Protein AF-A0A7C1V022-F1 (afdb_monomer_lite)

Structure (mmCIF, N/CA/C/O backbone):
data_AF-A0A7C1V022-F1
#
_entry.id   AF-A0A7C1V022-F1
#
loop_
_atom_site.group_PDB
_atom_site.id
_atom_site.type_symbol
_atom_site.label_atom_id
_atom_site.label_alt_id
_atom_site.label_comp_id
_atom_site.label_asym_id
_atom_site.label_entity_id
_atom_site.label_seq_id
_atom_site.pdbx_PDB_ins_code
_atom_site.Cartn_x
_atom_site.Cartn_y
_atom_site.Cartn_z
_atom_site.occupancy
_atom_site.B_iso_or_equiv
_atom_site.auth_seq_id
_atom_site.auth_comp_id
_atom_site.auth_asym_id
_atom_site.auth_atom_id
_atom_site.pdbx_PDB_model_num
ATOM 1 N N . MET A 1 1 ? 40.037 15.866 -105.195 1.00 58.84 1 MET A N 1
ATOM 2 C CA . MET A 1 1 ? 40.969 15.744 -104.054 1.00 58.84 1 MET A CA 1
ATOM 3 C C . MET A 1 1 ? 41.976 16.891 -104.134 1.00 58.84 1 MET A C 1
ATOM 5 O O . MET A 1 1 ? 43.134 16.686 -104.480 1.00 58.84 1 MET A O 1
ATOM 9 N N . GLY A 1 2 ? 41.501 18.128 -103.953 1.00 54.31 2 GLY A N 1
ATOM 10 C CA . GLY A 1 2 ? 42.279 19.340 -104.202 1.00 54.31 2 GLY A CA 1
ATOM 11 C C . GLY A 1 2 ? 42.263 20.242 -102.975 1.00 54.31 2 GLY A C 1
ATOM 12 O O . GLY A 1 2 ? 41.220 20.509 -102.407 1.00 54.31 2 GLY A O 1
ATOM 13 N N . ARG A 1 3 ? 43.436 20.737 -102.586 1.00 58.50 3 ARG A N 1
ATOM 14 C CA . ARG A 1 3 ? 43.769 21.522 -101.379 1.00 58.50 3 ARG A CA 1
ATOM 15 C C . ARG A 1 3 ? 42.871 22.742 -101.049 1.00 58.50 3 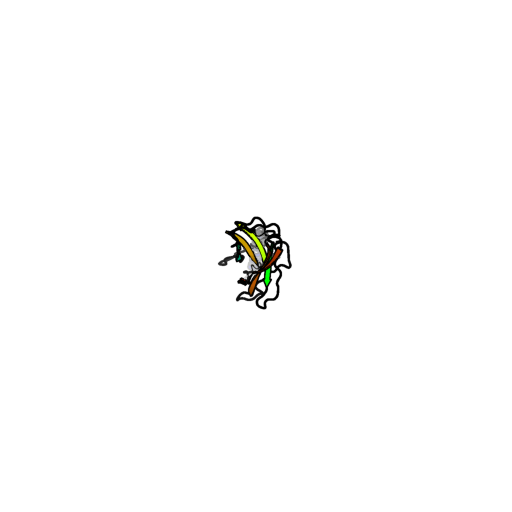ARG A C 1
ATOM 17 O O . ARG A 1 3 ? 43.042 23.331 -99.989 1.00 58.50 3 ARG A O 1
ATOM 24 N N . ARG A 1 4 ? 41.931 23.115 -101.924 1.00 56.31 4 ARG A N 1
ATOM 25 C CA . ARG A 1 4 ? 40.894 24.140 -101.698 1.00 56.31 4 ARG A CA 1
ATOM 26 C C . ARG A 1 4 ? 39.710 23.612 -100.880 1.00 56.31 4 ARG A C 1
ATOM 28 O O . ARG A 1 4 ? 39.234 24.326 -100.010 1.00 56.31 4 ARG A O 1
ATOM 35 N N . ASP A 1 5 ? 39.368 22.336 -101.050 1.00 58.06 5 ASP A N 1
ATOM 36 C CA . ASP A 1 5 ? 38.293 21.654 -100.314 1.00 58.06 5 ASP A CA 1
ATOM 37 C C . ASP A 1 5 ? 38.573 21.627 -98.794 1.00 58.06 5 ASP A C 1
ATOM 39 O O . ASP A 1 5 ? 37.664 21.641 -97.976 1.00 58.06 5 ASP A O 1
ATOM 43 N N . ILE A 1 6 ? 39.852 21.644 -98.399 1.00 59.06 6 ILE A N 1
ATOM 44 C CA . ILE A 1 6 ? 40.295 21.576 -96.997 1.00 59.06 6 ILE A CA 1
ATOM 45 C C . ILE A 1 6 ? 40.090 22.913 -96.266 1.00 59.06 6 ILE A C 1
ATOM 47 O O . ILE A 1 6 ? 39.806 22.916 -95.072 1.00 59.06 6 ILE A O 1
ATOM 51 N N . PHE A 1 7 ? 40.225 24.047 -96.961 1.00 58.31 7 PHE A N 1
ATOM 52 C CA . PHE A 1 7 ? 40.143 25.372 -96.335 1.00 58.31 7 PHE A CA 1
ATOM 53 C C . PHE A 1 7 ? 38.690 25.782 -96.064 1.00 58.31 7 PHE A C 1
ATOM 55 O O . PHE A 1 7 ? 38.402 26.342 -95.009 1.00 58.31 7 PHE A O 1
ATOM 62 N N . ASP A 1 8 ? 37.772 25.417 -96.962 1.00 57.72 8 ASP A N 1
ATOM 63 C CA . ASP A 1 8 ? 36.335 25.626 -96.767 1.00 57.72 8 ASP A CA 1
ATOM 64 C C . ASP A 1 8 ? 35.766 24.698 -95.682 1.00 57.72 8 ASP A C 1
ATOM 66 O O . ASP A 1 8 ? 34.955 25.138 -94.870 1.00 57.72 8 ASP A O 1
ATOM 70 N N . ILE A 1 9 ? 36.262 23.457 -95.566 1.00 57.94 9 ILE A N 1
ATOM 71 C CA . ILE A 1 9 ? 35.945 22.575 -94.426 1.00 57.94 9 ILE A CA 1
ATOM 72 C C . ILE A 1 9 ? 36.439 23.195 -93.108 1.00 57.94 9 ILE A C 1
ATOM 74 O O . ILE A 1 9 ? 35.703 23.195 -92.123 1.00 57.94 9 ILE A O 1
ATOM 78 N N . LEU A 1 10 ? 37.643 23.784 -93.089 1.00 56.22 10 LEU A N 1
ATOM 79 C CA . LEU A 1 10 ? 38.191 24.438 -91.895 1.00 56.22 10 LEU A CA 1
ATOM 80 C C . LEU A 1 10 ? 37.369 25.677 -91.484 1.00 56.22 10 LEU A C 1
ATOM 82 O O . LEU A 1 10 ? 37.119 25.907 -90.299 1.00 56.22 10 LEU A O 1
ATOM 86 N N . LEU A 1 11 ? 36.899 26.453 -92.463 1.00 53.38 11 LEU A N 1
ATOM 87 C CA . LEU A 1 11 ? 36.077 27.642 -92.238 1.00 53.38 11 LEU A CA 1
ATOM 88 C C . LEU A 1 11 ? 34.662 27.275 -91.753 1.00 53.38 11 LEU A C 1
ATOM 90 O O . LEU A 1 11 ? 34.144 27.909 -90.834 1.00 53.38 11 LEU A O 1
ATOM 94 N N . ILE A 1 12 ? 34.075 26.198 -92.292 1.00 56.47 12 ILE A N 1
ATOM 95 C CA . ILE A 1 12 ? 32.798 25.629 -91.829 1.00 56.47 12 ILE A CA 1
ATOM 96 C C . ILE A 1 12 ? 32.928 25.109 -90.388 1.00 56.47 12 ILE A C 1
ATOM 98 O O . ILE A 1 12 ? 32.027 25.340 -89.583 1.00 56.47 12 ILE A O 1
ATOM 102 N N . THR A 1 13 ? 34.062 24.501 -90.007 1.00 55.19 13 THR A N 1
ATOM 103 C CA . THR A 1 13 ? 34.292 24.074 -88.612 1.00 55.19 13 THR A CA 1
ATOM 104 C C . THR A 1 13 ? 34.449 25.239 -87.631 1.00 55.19 13 THR A C 1
ATOM 106 O O . THR A 1 13 ? 33.989 25.138 -86.496 1.00 55.19 13 THR A O 1
ATOM 109 N N . PHE A 1 14 ? 35.027 26.369 -88.054 1.00 54.84 14 PHE A N 1
ATOM 110 C CA . PHE A 1 14 ? 35.207 27.538 -87.184 1.00 54.84 14 PHE A CA 1
ATOM 111 C C . PHE A 1 14 ? 33.888 28.291 -86.932 1.00 54.84 14 PHE A C 1
ATOM 113 O O . PHE A 1 14 ? 33.654 28.789 -85.834 1.00 54.84 14 PHE A O 1
ATOM 120 N N . VAL A 1 15 ? 32.985 28.319 -87.918 1.00 56.34 15 VAL A N 1
ATOM 121 C CA . VAL A 1 15 ? 31.655 28.941 -87.786 1.00 56.34 15 VAL A CA 1
ATOM 122 C C . VAL A 1 15 ? 30.683 28.042 -87.004 1.00 56.34 15 VAL A C 1
ATOM 124 O O . VAL A 1 15 ? 29.900 28.551 -86.201 1.00 56.34 15 VAL A O 1
ATOM 127 N N . LEU A 1 16 ? 30.782 26.709 -87.135 1.00 53.03 16 LEU A N 1
ATOM 128 C CA . LEU A 1 16 ? 30.026 25.763 -86.298 1.00 53.03 16 LEU A CA 1
ATOM 129 C C . LEU A 1 16 ? 30.449 25.839 -84.817 1.00 53.03 16 LEU A C 1
ATOM 131 O O . LEU A 1 16 ? 29.612 25.687 -83.931 1.00 53.03 16 LEU A O 1
ATOM 135 N N . ALA A 1 17 ? 31.724 26.141 -84.540 1.00 53.03 17 ALA A N 1
ATOM 136 C CA . ALA A 1 17 ? 32.243 26.307 -83.180 1.00 53.03 17 ALA A CA 1
ATOM 137 C C . ALA A 1 17 ? 31.701 27.559 -82.461 1.00 53.03 17 ALA A C 1
ATOM 139 O O . ALA A 1 17 ? 31.618 27.576 -81.236 1.00 53.03 17 ALA A O 1
ATOM 140 N N . ILE A 1 18 ? 31.285 28.594 -83.199 1.00 53.53 18 ILE A N 1
ATOM 141 C CA . ILE A 1 18 ? 30.742 29.836 -82.621 1.00 53.53 18 ILE A CA 1
ATOM 142 C C . ILE A 1 18 ? 29.242 29.699 -82.294 1.00 53.53 18 ILE A C 1
ATOM 144 O O . ILE A 1 18 ? 28.759 30.322 -81.350 1.00 53.53 18 ILE A O 1
ATOM 148 N N . ILE A 1 19 ? 28.514 28.830 -83.006 1.00 53.12 19 ILE A N 1
ATOM 149 C CA . ILE A 1 19 ? 27.074 28.585 -82.796 1.00 53.12 19 ILE A CA 1
ATOM 150 C C . ILE A 1 19 ? 26.809 27.633 -81.608 1.00 53.12 19 ILE A C 1
ATOM 152 O O . ILE A 1 19 ? 25.750 27.714 -80.991 1.00 53.12 19 ILE A O 1
ATOM 156 N N . VAL A 1 20 ? 27.782 26.805 -81.202 1.00 52.09 20 VAL A N 1
ATOM 157 C CA . VAL A 1 20 ? 27.686 25.931 -80.006 1.00 52.09 20 VAL A CA 1
ATOM 158 C C . VAL A 1 20 ? 27.893 26.694 -78.682 1.00 52.09 20 VAL A C 1
ATOM 160 O O . VAL A 1 20 ? 27.539 26.191 -77.620 1.00 52.09 20 VAL A O 1
ATOM 163 N N . SER A 1 21 ? 28.380 27.940 -78.717 1.00 50.66 21 SER A N 1
ATOM 164 C CA . SER A 1 21 ? 28.557 28.767 -77.507 1.00 50.66 21 SER A CA 1
ATOM 165 C C . SER A 1 21 ? 27.294 29.529 -77.072 1.00 50.66 21 SER A C 1
ATOM 167 O O . SER A 1 21 ? 27.308 30.203 -76.043 1.00 50.66 21 SER A O 1
ATOM 169 N N . PHE A 1 22 ? 26.179 29.383 -77.800 1.00 49.97 22 PHE A N 1
ATOM 170 C CA . PHE A 1 22 ? 24.839 29.631 -77.264 1.00 49.97 22 PHE A CA 1
ATOM 171 C C . PHE A 1 22 ? 24.343 28.372 -76.550 1.00 49.97 22 PHE A C 1
ATOM 173 O O . PHE A 1 22 ? 23.596 27.572 -77.105 1.00 49.97 22 PHE A O 1
ATOM 180 N N . CYS A 1 23 ? 24.727 28.196 -75.293 1.00 44.19 23 CYS A N 1
ATOM 181 C CA . CYS A 1 23 ? 23.917 27.400 -74.383 1.00 44.19 23 CYS A CA 1
ATOM 182 C C . CYS A 1 23 ? 24.286 27.776 -72.955 1.00 44.19 23 CYS A C 1
ATOM 184 O O . CYS A 1 23 ? 25.266 27.279 -72.415 1.00 44.19 23 CYS A O 1
ATOM 186 N N . SER A 1 24 ? 23.534 28.693 -72.348 1.00 59.09 24 SER A N 1
ATOM 187 C CA . SER A 1 24 ? 23.502 28.789 -70.891 1.00 59.09 24 SER A CA 1
ATOM 188 C C . SER A 1 24 ? 22.823 27.523 -70.367 1.00 59.09 24 SER A C 1
ATOM 190 O O . SER A 1 24 ? 21.626 27.361 -70.621 1.00 59.09 24 SER A O 1
ATOM 192 N N . PRO A 1 25 ? 23.509 26.632 -69.632 1.00 48.03 25 PRO A N 1
ATOM 193 C CA . PRO A 1 25 ? 22.800 25.671 -68.823 1.00 48.03 25 PRO A CA 1
ATOM 194 C C . PRO A 1 25 ? 22.358 26.390 -67.547 1.00 48.03 25 PRO A C 1
ATOM 196 O O . PRO A 1 25 ? 23.157 26.997 -66.838 1.00 48.03 25 PRO A O 1
ATOM 199 N N . ALA A 1 26 ? 21.040 26.390 -67.378 1.00 50.34 26 ALA A N 1
ATOM 200 C CA . ALA A 1 26 ? 20.263 26.353 -66.148 1.00 50.34 26 ALA A CA 1
ATOM 201 C C . ALA A 1 26 ? 20.951 26.731 -64.822 1.00 50.34 26 ALA A C 1
ATOM 203 O O . ALA A 1 26 ? 21.998 26.215 -64.442 1.00 50.34 26 ALA A O 1
ATOM 204 N N . ARG A 1 27 ? 20.234 27.570 -64.065 1.00 47.06 27 ARG A N 1
ATOM 205 C CA . ARG A 1 27 ? 20.377 27.758 -62.618 1.00 47.06 27 ARG A CA 1
ATOM 206 C C . ARG A 1 27 ? 20.651 26.393 -61.976 1.00 47.06 27 ARG A C 1
ATOM 208 O O . ARG A 1 27 ? 19.806 25.509 -62.079 1.00 47.06 27 ARG A O 1
ATOM 215 N N . ALA A 1 28 ? 21.799 26.230 -61.327 1.00 44.06 28 ALA A N 1
ATOM 216 C CA . ALA A 1 28 ? 21.903 25.215 -60.296 1.00 44.06 28 ALA A CA 1
ATOM 217 C C . ALA A 1 28 ? 20.966 25.689 -59.179 1.00 44.06 28 ALA A C 1
ATOM 219 O O . ALA A 1 28 ? 21.271 26.654 -58.476 1.00 44.06 28 ALA A O 1
ATOM 220 N N . GLU A 1 29 ? 19.768 25.108 -59.106 1.00 48.19 29 GLU A N 1
ATOM 221 C CA . GLU A 1 29 ? 19.102 24.992 -57.818 1.00 48.19 29 GLU A CA 1
ATOM 222 C C . GLU A 1 29 ? 20.111 24.277 -56.929 1.00 48.19 29 GLU A C 1
ATOM 224 O O . GLU A 1 29 ? 20.542 23.164 -57.231 1.00 48.19 29 GLU A O 1
ATOM 229 N N . ASP A 1 30 ? 20.574 24.979 -55.901 1.00 45.31 30 ASP A N 1
ATOM 230 C CA . ASP A 1 30 ? 21.186 24.344 -54.752 1.00 45.31 30 ASP A CA 1
ATOM 231 C C . ASP A 1 30 ? 20.075 23.440 -54.211 1.00 45.31 30 ASP A C 1
ATOM 233 O O . ASP A 1 30 ? 19.156 23.910 -53.533 1.00 45.31 30 ASP A O 1
ATOM 237 N N . GLU A 1 31 ? 20.048 22.182 -54.663 1.00 52.16 31 GLU A N 1
ATOM 238 C CA . GLU A 1 31 ? 19.218 21.144 -54.075 1.00 52.16 31 GLU A CA 1
ATOM 239 C C . GLU A 1 31 ? 19.738 20.999 -52.653 1.00 52.16 31 GLU A C 1
ATOM 241 O O . GLU A 1 31 ? 20.605 20.179 -52.353 1.00 52.16 31 GLU A O 1
ATOM 246 N N . SER A 1 32 ? 19.233 21.864 -51.771 1.00 54.12 32 SER A N 1
ATOM 247 C CA . SER A 1 32 ? 19.331 21.692 -50.341 1.00 54.12 32 SER A CA 1
ATOM 248 C C . SER A 1 32 ? 18.956 20.242 -50.101 1.00 54.12 32 SER A C 1
ATOM 250 O O . SER A 1 32 ? 17.827 19.849 -50.417 1.00 54.12 32 SER A O 1
ATOM 252 N N . LEU A 1 33 ? 19.913 19.452 -49.615 1.00 53.28 33 LEU A N 1
ATOM 253 C CA . LEU A 1 33 ? 19.707 18.092 -49.143 1.00 53.28 33 LEU A CA 1
ATOM 254 C C . LEU A 1 33 ? 18.724 18.167 -47.969 1.00 53.28 33 LEU A C 1
ATOM 256 O O . LEU A 1 33 ? 19.087 18.087 -46.800 1.00 53.28 33 LEU A O 1
ATOM 260 N N . CYS A 1 34 ? 17.446 18.384 -48.267 1.00 57.19 34 CYS A N 1
ATOM 261 C CA . CYS A 1 34 ? 16.363 18.297 -47.320 1.00 57.19 34 CYS A CA 1
ATOM 262 C C . CYS A 1 34 ? 16.143 16.809 -47.109 1.00 57.19 34 CYS A C 1
ATOM 264 O O . CYS A 1 34 ? 15.246 16.216 -47.712 1.00 57.19 34 CYS A O 1
ATOM 266 N N . ALA A 1 35 ? 16.978 16.186 -46.278 1.00 58.78 35 ALA A N 1
ATOM 267 C CA . ALA A 1 35 ? 16.659 14.862 -45.788 1.00 58.78 35 ALA A CA 1
ATOM 268 C C . ALA A 1 35 ? 15.319 14.979 -45.055 1.00 58.78 35 ALA A C 1
ATOM 270 O O . ALA A 1 35 ? 15.208 15.573 -43.981 1.00 58.78 35 ALA A O 1
ATOM 271 N N . ARG A 1 36 ? 14.259 14.474 -45.686 1.00 56.16 36 ARG A N 1
ATOM 272 C CA . ARG A 1 36 ? 12.951 14.360 -45.053 1.00 56.16 36 ARG A CA 1
ATOM 273 C C . ARG A 1 36 ? 13.016 13.157 -44.135 1.00 56.16 36 ARG A C 1
ATOM 275 O O . ARG A 1 36 ? 12.751 12.034 -44.551 1.00 56.16 36 ARG A O 1
ATOM 282 N N . VAL A 1 37 ? 13.402 13.412 -42.890 1.00 58.50 37 VAL A N 1
ATOM 283 C CA . VAL A 1 37 ? 13.333 12.414 -41.828 1.00 58.50 37 VAL A CA 1
ATOM 284 C C . VAL A 1 37 ? 11.855 12.172 -41.536 1.00 58.50 37 VAL A C 1
ATOM 286 O O . VAL A 1 37 ? 11.169 13.020 -40.966 1.00 58.50 37 VAL A O 1
ATOM 289 N N . LYS A 1 38 ? 11.335 11.036 -42.003 1.00 60.00 38 LYS A N 1
ATOM 290 C CA . LYS A 1 38 ? 9.979 10.577 -41.700 1.00 60.00 38 LYS A CA 1
ATOM 291 C C . LYS A 1 38 ? 10.082 9.501 -40.624 1.00 60.00 38 LYS A C 1
ATOM 293 O O . LYS A 1 38 ? 10.596 8.419 -40.884 1.00 60.00 38 LYS A O 1
ATOM 298 N N . MET A 1 39 ? 9.589 9.811 -39.429 1.00 59.56 39 MET A N 1
ATOM 299 C CA . MET A 1 39 ? 9.402 8.832 -38.361 1.00 59.56 39 MET A CA 1
ATOM 300 C C . MET A 1 39 ? 8.090 8.089 -38.625 1.00 59.56 39 MET A C 1
ATOM 302 O O . MET A 1 39 ? 7.020 8.696 -38.613 1.00 59.56 39 MET A O 1
ATOM 306 N N . GLU A 1 40 ? 8.172 6.794 -38.918 1.00 49.56 40 GLU A N 1
ATOM 307 C CA . GLU A 1 40 ? 7.008 5.928 -39.101 1.00 49.56 40 GLU A CA 1
ATOM 308 C C . GLU A 1 40 ? 7.020 4.865 -38.007 1.00 49.56 40 GLU A C 1
ATOM 310 O O . GLU A 1 40 ? 7.842 3.953 -38.013 1.00 49.56 40 GLU A O 1
ATOM 315 N N . ILE A 1 41 ? 6.133 5.031 -37.027 1.00 62.00 41 ILE A N 1
ATOM 316 C CA . ILE A 1 41 ? 5.990 4.108 -35.907 1.00 62.00 41 ILE A CA 1
ATOM 317 C C . ILE A 1 41 ? 4.860 3.131 -36.255 1.00 62.00 41 ILE A C 1
ATOM 319 O O . ILE A 1 41 ? 3.684 3.470 -36.132 1.00 62.00 41 ILE A O 1
ATOM 323 N N . GLN A 1 42 ? 5.201 1.920 -36.706 1.00 53.19 42 GLN A N 1
ATOM 324 C CA . GLN A 1 42 ? 4.232 0.823 -36.790 1.00 53.19 42 GLN A CA 1
ATOM 325 C C . GLN A 1 42 ? 4.044 0.243 -35.387 1.00 53.19 42 GLN A C 1
ATOM 327 O O . GLN A 1 42 ? 4.865 -0.541 -34.921 1.00 53.19 42 GLN A O 1
ATOM 332 N N . GLN A 1 43 ? 2.995 0.667 -34.685 1.00 43.91 43 GLN A N 1
ATOM 333 C CA . GLN A 1 43 ? 2.687 0.161 -33.350 1.00 43.91 43 GLN A CA 1
ATOM 334 C C . GLN A 1 43 ? 1.439 -0.716 -33.375 1.00 43.91 43 GLN A C 1
ATOM 336 O O . GLN A 1 43 ? 0.318 -0.226 -33.455 1.00 43.91 43 GLN A O 1
ATOM 341 N N . GLU A 1 44 ? 1.662 -2.018 -33.226 1.00 53.84 44 GLU A N 1
ATOM 342 C CA . GLU A 1 44 ? 0.705 -2.941 -32.619 1.00 53.84 44 GLU A CA 1
ATOM 343 C C . GLU A 1 44 ? 1.269 -3.306 -31.230 1.00 53.84 44 GLU A C 1
ATOM 345 O O . GLU A 1 44 ? 1.750 -4.407 -30.986 1.00 53.84 44 GLU A O 1
ATOM 350 N N . LEU A 1 45 ? 1.342 -2.311 -30.337 1.00 51.56 45 LEU A N 1
ATOM 351 C CA . LEU A 1 45 ? 1.793 -2.465 -28.950 1.00 51.56 45 LEU A CA 1
ATOM 352 C C . LEU A 1 45 ? 0.813 -1.744 -28.028 1.00 51.56 45 LEU A C 1
ATOM 354 O O . LEU A 1 45 ? 0.603 -0.537 -28.153 1.00 51.56 45 LEU A O 1
ATOM 358 N N . THR A 1 46 ? 0.241 -2.473 -27.076 1.00 50.00 46 THR A N 1
ATOM 359 C CA . THR A 1 46 ? -0.536 -1.878 -25.990 1.00 50.00 46 THR A CA 1
ATOM 360 C C . THR A 1 46 ? 0.443 -1.394 -24.919 1.00 50.00 46 THR A C 1
ATOM 362 O O . THR A 1 46 ? 0.961 -2.183 -24.132 1.00 50.00 46 THR A O 1
ATOM 365 N N . PHE A 1 47 ? 0.749 -0.093 -24.924 1.00 56.66 47 PHE A N 1
ATOM 366 C CA . PHE A 1 47 ? 1.529 0.574 -23.876 1.00 56.66 47 PHE A CA 1
ATOM 367 C C . PHE A 1 47 ? 0.687 0.711 -22.609 1.00 56.66 47 PHE A C 1
ATOM 369 O O . PHE A 1 47 ? 0.137 1.774 -22.326 1.00 56.66 47 PHE A O 1
ATOM 376 N N . GLU A 1 48 ? 0.573 -0.360 -21.838 1.00 56.12 48 GLU A N 1
ATOM 377 C CA . GLU A 1 48 ? -0.054 -0.294 -20.525 1.00 56.12 48 GLU A CA 1
ATOM 378 C C . GLU A 1 48 ? 1.024 -0.355 -19.448 1.00 56.12 48 GLU A C 1
ATOM 380 O O . GLU A 1 48 ? 1.745 -1.342 -19.301 1.00 56.12 48 GLU A O 1
ATOM 385 N N . ARG A 1 49 ? 1.144 0.737 -18.685 1.00 67.81 49 ARG A N 1
ATOM 386 C CA . ARG A 1 49 ? 1.817 0.687 -17.387 1.00 67.81 49 ARG A CA 1
ATOM 387 C C . ARG A 1 49 ? 1.032 -0.291 -16.523 1.00 67.81 49 ARG A C 1
ATOM 389 O O . ARG A 1 49 ? -0.166 -0.101 -16.322 1.00 67.81 49 ARG A O 1
ATOM 396 N N . GLN A 1 50 ? 1.698 -1.328 -16.030 1.00 78.25 50 GLN A N 1
ATOM 397 C CA . GLN A 1 50 ? 1.078 -2.249 -15.090 1.00 78.25 50 GLN A CA 1
ATOM 398 C C . GLN A 1 50 ? 0.871 -1.524 -13.758 1.00 78.25 50 GLN A C 1
ATOM 400 O O . GLN A 1 50 ? 1.759 -0.819 -13.286 1.00 78.25 50 GLN A O 1
ATOM 405 N N . ALA A 1 51 ? -0.300 -1.698 -13.159 1.00 90.38 51 ALA A N 1
ATOM 406 C CA . ALA A 1 51 ? -0.569 -1.320 -11.783 1.00 90.38 51 ALA A CA 1
ATOM 407 C C . ALA A 1 51 ? -1.460 -2.391 -11.151 1.00 90.38 51 ALA A C 1
ATOM 409 O O . ALA A 1 51 ? -2.227 -3.061 -11.847 1.00 90.38 51 ALA A O 1
ATOM 410 N N . PHE A 1 52 ? -1.337 -2.568 -9.844 1.00 93.56 52 PHE A N 1
ATOM 411 C CA . PHE A 1 52 ? -2.068 -3.566 -9.079 1.00 93.56 52 PHE A CA 1
ATOM 412 C C . PHE A 1 52 ? -3.023 -2.863 -8.116 1.00 93.56 52 PHE A C 1
ATOM 414 O O . PHE A 1 52 ? -2.621 -1.957 -7.388 1.00 93.56 52 PHE A O 1
ATOM 421 N N . ASP A 1 53 ? -4.286 -3.280 -8.127 1.00 93.88 53 ASP A N 1
ATOM 422 C CA . ASP A 1 53 ? -5.298 -2.861 -7.153 1.00 93.88 53 ASP A CA 1
ATOM 423 C C . ASP A 1 53 ? -5.155 -3.758 -5.917 1.00 93.88 53 ASP A C 1
ATOM 425 O O . ASP A 1 53 ? -5.407 -4.964 -5.980 1.00 93.88 53 ASP A O 1
ATOM 429 N N . ALA A 1 54 ? -4.688 -3.174 -4.815 1.00 94.44 54 ALA A N 1
ATOM 430 C CA . ALA A 1 54 ? -4.545 -3.845 -3.533 1.00 94.44 54 ALA A CA 1
ATOM 431 C C . ALA A 1 54 ? -5.676 -3.416 -2.598 1.00 94.44 54 ALA A C 1
ATOM 433 O O . ALA A 1 54 ? -5.902 -2.224 -2.379 1.00 94.44 54 ALA A O 1
ATOM 434 N N . ARG A 1 55 ? -6.372 -4.393 -2.009 1.00 95.31 55 ARG A N 1
ATOM 435 C CA . ARG A 1 55 ? -7.507 -4.152 -1.108 1.00 95.31 55 ARG A CA 1
ATOM 436 C C . ARG A 1 55 ? -7.277 -4.823 0.224 1.00 95.31 55 ARG A C 1
ATOM 438 O O . ARG A 1 55 ? -7.055 -6.029 0.282 1.00 95.31 55 ARG A O 1
ATOM 445 N N . MET A 1 56 ? -7.438 -4.057 1.292 1.00 94.81 56 MET A N 1
ATOM 446 C CA . MET A 1 56 ? -7.440 -4.576 2.650 1.00 94.81 56 MET A CA 1
ATOM 447 C C . MET A 1 56 ? -8.788 -4.330 3.312 1.00 94.81 56 MET A C 1
ATOM 449 O O . MET A 1 56 ? -9.429 -3.297 3.107 1.00 94.81 56 MET A O 1
ATOM 453 N N . ARG A 1 57 ? -9.213 -5.295 4.130 1.00 95.19 57 ARG A N 1
ATOM 454 C CA . ARG A 1 57 ? -10.423 -5.203 4.944 1.00 95.19 57 ARG A CA 1
ATOM 455 C C . ARG A 1 57 ? -10.077 -5.418 6.408 1.00 95.19 57 ARG A C 1
ATOM 457 O O . ARG A 1 57 ? -9.547 -6.469 6.757 1.00 95.19 57 ARG A O 1
ATOM 464 N N . ILE A 1 58 ? -10.429 -4.456 7.255 1.00 93.25 58 ILE A N 1
ATOM 465 C CA . ILE A 1 58 ? -10.327 -4.581 8.713 1.00 93.25 58 ILE A CA 1
ATOM 466 C C . ILE A 1 58 ? -11.739 -4.777 9.249 1.00 93.25 58 ILE A C 1
ATOM 468 O O . ILE A 1 58 ? -12.592 -3.908 9.087 1.00 93.25 58 ILE A O 1
ATOM 472 N N . ASN A 1 59 ? -11.998 -5.927 9.866 1.00 93.00 59 ASN A N 1
ATOM 473 C CA . ASN A 1 59 ? -13.280 -6.219 10.495 1.00 93.00 59 ASN A CA 1
ATOM 474 C C . ASN A 1 59 ? -13.163 -6.013 12.008 1.00 93.00 59 ASN A C 1
ATOM 476 O O . ASN A 1 59 ? -12.453 -6.766 12.675 1.00 93.00 59 ASN A O 1
ATOM 480 N N . ASN A 1 60 ? -13.875 -5.019 12.539 1.00 93.50 60 ASN A N 1
ATOM 481 C CA . ASN A 1 60 ? -14.062 -4.867 13.972 1.00 93.50 60 ASN A CA 1
ATOM 482 C C . ASN A 1 60 ? -15.330 -5.619 14.401 1.00 93.50 60 ASN A C 1
ATOM 484 O O . ASN A 1 60 ? -16.442 -5.099 14.326 1.00 93.50 60 ASN A O 1
ATOM 488 N N . GLY A 1 61 ? -15.146 -6.855 14.866 1.00 90.25 61 GLY A N 1
ATOM 489 C CA . GLY A 1 61 ? -16.235 -7.711 15.343 1.00 90.25 61 GLY A CA 1
ATOM 490 C C . GLY A 1 61 ? -16.695 -7.433 16.779 1.00 90.25 61 GLY A C 1
ATOM 491 O O . GLY A 1 61 ? -17.517 -8.186 17.296 1.00 90.25 61 GLY A O 1
ATOM 492 N N . LEU A 1 62 ? -16.147 -6.417 17.454 1.00 89.38 62 LEU A N 1
ATOM 493 C CA . LEU A 1 62 ? -16.511 -6.074 18.830 1.00 89.38 62 LEU A CA 1
ATOM 494 C C . LEU A 1 62 ? -17.736 -5.161 18.840 1.00 89.38 62 LEU A C 1
ATOM 496 O O . LEU A 1 62 ? -17.858 -4.279 17.997 1.00 89.38 62 LEU A O 1
ATOM 500 N N . SER A 1 63 ? -18.625 -5.345 19.818 1.00 90.25 63 SER A N 1
ATOM 501 C CA . SER A 1 63 ? -19.921 -4.653 19.873 1.00 90.25 63 SER A CA 1
ATOM 502 C C . SER A 1 63 ? -19.878 -3.253 20.492 1.00 90.25 63 SER A C 1
ATOM 504 O O . SER A 1 63 ? -20.804 -2.467 20.328 1.00 90.25 63 SER A O 1
ATOM 506 N N . ASN A 1 64 ? -18.833 -2.935 21.256 1.00 93.19 64 ASN A N 1
ATOM 507 C CA . ASN A 1 64 ? -18.758 -1.707 22.054 1.00 93.19 64 ASN A CA 1
ATOM 508 C C . ASN A 1 64 ? -17.358 -1.084 22.128 1.00 93.19 64 ASN A C 1
ATOM 510 O O . ASN A 1 64 ? -17.172 -0.131 22.881 1.00 93.19 64 ASN A O 1
ATOM 514 N N . ILE A 1 65 ? -16.381 -1.621 21.394 1.00 92.44 65 ILE A N 1
ATOM 515 C CA . ILE A 1 65 ? -15.003 -1.125 21.402 1.00 92.44 65 ILE A CA 1
ATOM 516 C C . ILE A 1 65 ? -14.632 -0.687 19.989 1.00 92.44 65 ILE A C 1
ATOM 518 O O . ILE A 1 65 ? -14.743 -1.466 19.044 1.00 92.44 65 ILE A O 1
ATOM 522 N N . THR A 1 66 ? -14.205 0.563 19.861 1.00 94.25 66 THR A N 1
ATOM 523 C CA . THR A 1 66 ? -13.656 1.134 18.628 1.00 94.25 66 THR A CA 1
ATOM 524 C C . THR A 1 66 ? -12.183 0.746 18.505 1.00 94.25 66 THR A C 1
ATOM 526 O O . THR A 1 66 ? -11.471 0.727 19.509 1.00 94.25 66 THR A O 1
ATOM 529 N N . LEU A 1 67 ? -11.722 0.442 17.289 1.00 95.12 67 LEU A N 1
ATOM 530 C CA . LEU A 1 67 ? -10.285 0.399 17.009 1.00 95.12 67 LEU A CA 1
ATOM 531 C C . LEU A 1 67 ? -9.821 1.829 16.759 1.00 95.12 67 LEU A C 1
ATOM 533 O O . LEU A 1 67 ? -10.358 2.491 15.871 1.00 95.12 67 LEU A O 1
ATOM 537 N N . GLU A 1 68 ? -8.857 2.298 17.535 1.00 96.81 68 GLU A N 1
ATOM 538 C CA . GLU A 1 68 ? -8.356 3.672 17.477 1.00 96.81 68 GLU A CA 1
ATOM 539 C C . GLU A 1 68 ? -6.905 3.698 16.993 1.00 96.81 68 GLU A C 1
ATOM 541 O O . GLU A 1 68 ? -6.224 2.674 16.989 1.00 96.81 68 GLU A O 1
ATOM 546 N N . ASN A 1 69 ? -6.424 4.872 16.586 1.00 97.06 69 ASN A N 1
ATOM 547 C CA . ASN A 1 69 ? -5.055 5.102 16.122 1.00 97.06 69 ASN A CA 1
ATOM 548 C C . ASN A 1 69 ? -4.570 4.073 15.092 1.00 97.06 69 ASN A C 1
ATOM 550 O O . ASN A 1 69 ? -3.428 3.611 15.137 1.00 97.06 69 ASN A O 1
ATOM 554 N N . VAL A 1 70 ? -5.453 3.693 14.167 1.00 97.12 70 VAL A N 1
ATOM 555 C CA . VAL A 1 70 ? -5.116 2.727 13.127 1.00 97.12 70 VAL A CA 1
ATOM 556 C C . VAL A 1 70 ? -4.027 3.325 12.237 1.00 97.12 70 VAL A C 1
ATOM 558 O O . VAL A 1 70 ? -4.202 4.383 11.628 1.00 97.12 70 VAL A O 1
ATOM 561 N N . SER A 1 71 ? -2.897 2.629 12.175 1.00 97.25 71 SER A N 1
ATOM 562 C CA . SER A 1 71 ? -1.780 2.909 11.280 1.00 97.25 71 SER A CA 1
ATOM 563 C C . SER A 1 71 ? -1.472 1.667 10.461 1.00 97.25 71 SER A C 1
ATOM 565 O O . SER A 1 71 ? -1.469 0.550 10.988 1.00 97.25 71 SER A O 1
ATOM 567 N N . ILE A 1 72 ? -1.252 1.855 9.165 1.00 97.12 72 ILE A N 1
ATOM 568 C CA . ILE A 1 72 ? -0.991 0.772 8.224 1.00 97.12 72 ILE A CA 1
ATOM 569 C C . ILE A 1 72 ? 0.269 1.103 7.437 1.00 97.12 72 ILE A C 1
ATOM 571 O O . ILE A 1 72 ? 0.340 2.123 6.755 1.00 97.12 72 ILE A O 1
ATOM 575 N N . GLN A 1 73 ? 1.234 0.196 7.490 1.00 96.06 73 GLN A N 1
ATOM 576 C CA . GLN A 1 73 ? 2.439 0.232 6.675 1.00 96.06 73 GLN A CA 1
ATOM 577 C C . GLN A 1 73 ? 2.372 -0.899 5.651 1.00 96.06 73 GLN A C 1
ATOM 579 O O . GLN A 1 73 ? 2.131 -2.042 6.029 1.00 96.06 73 GLN A O 1
ATOM 584 N N . LEU A 1 74 ? 2.549 -0.587 4.365 1.00 96.81 74 LEU A N 1
ATOM 585 C CA . LEU A 1 74 ? 2.689 -1.611 3.329 1.00 96.81 74 LEU A CA 1
ATOM 586 C C . LEU A 1 74 ? 4.111 -2.167 3.348 1.00 96.81 74 LEU A C 1
ATOM 588 O O . LEU A 1 74 ? 5.074 -1.401 3.398 1.00 96.81 74 LEU A O 1
ATOM 592 N N . ASP A 1 75 ? 4.213 -3.487 3.255 1.00 96.31 75 ASP A N 1
ATOM 593 C CA . ASP A 1 75 ? 5.473 -4.219 3.278 1.00 96.31 75 ASP A CA 1
ATOM 594 C C . ASP A 1 75 ? 5.658 -4.920 1.927 1.00 96.31 75 ASP A C 1
ATOM 596 O O . ASP A 1 75 ? 4.745 -5.586 1.433 1.00 96.31 75 ASP A O 1
ATOM 600 N N . PHE A 1 76 ? 6.838 -4.788 1.322 1.00 97.44 76 PHE A N 1
ATOM 601 C CA . PHE A 1 76 ? 7.157 -5.411 0.038 1.00 97.44 76 PHE A CA 1
ATOM 602 C C . PHE A 1 76 ? 8.363 -6.331 0.196 1.00 97.44 76 PHE A C 1
ATOM 604 O O . PHE A 1 76 ? 9.355 -5.965 0.825 1.00 97.44 76 PHE A O 1
ATOM 611 N N . ALA A 1 77 ? 8.308 -7.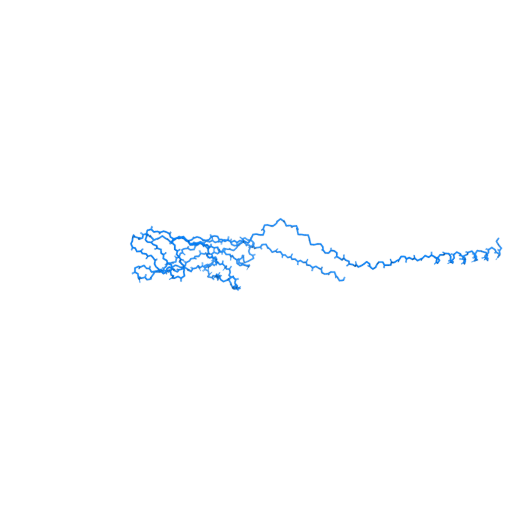511 -0.411 1.00 97.38 77 ALA A N 1
ATOM 612 C CA . ALA A 1 77 ? 9.433 -8.436 -0.451 1.00 97.38 77 ALA A CA 1
ATOM 613 C C . ALA A 1 77 ? 9.542 -9.129 -1.812 1.00 97.38 77 ALA A C 1
ATOM 615 O O . ALA A 1 77 ? 8.569 -9.214 -2.559 1.00 97.38 77 ALA A O 1
ATOM 616 N N . ASP A 1 78 ? 10.731 -9.606 -2.159 1.00 96.12 78 ASP A N 1
ATOM 617 C CA . ASP A 1 78 ? 10.928 -10.461 -3.329 1.00 96.12 78 ASP A CA 1
ATOM 618 C C . ASP A 1 78 ? 10.491 -11.917 -3.071 1.00 96.12 78 ASP A C 1
ATOM 620 O O . ASP A 1 78 ? 9.953 -12.256 -2.015 1.00 96.12 78 ASP A O 1
ATOM 624 N N . GLU A 1 79 ? 10.692 -12.782 -4.066 1.00 94.88 79 GLU A N 1
ATOM 625 C CA . GLU A 1 79 ? 10.331 -14.204 -4.009 1.00 94.88 79 GLU A CA 1
ATOM 626 C C . GLU A 1 79 ? 11.007 -14.995 -2.882 1.00 94.88 79 GLU A C 1
ATOM 628 O O . GLU A 1 79 ? 10.435 -15.973 -2.400 1.00 94.88 79 GLU A O 1
ATOM 633 N N . ASP A 1 80 ? 12.181 -14.550 -2.430 1.00 95.62 80 ASP A N 1
ATOM 634 C CA . ASP A 1 80 ? 12.926 -15.164 -1.332 1.00 95.62 80 ASP A CA 1
ATOM 635 C C . ASP A 1 80 ? 12.495 -14.604 0.039 1.00 95.62 80 ASP A C 1
ATOM 637 O O . ASP A 1 80 ? 13.026 -15.000 1.081 1.00 95.62 80 ASP A O 1
ATOM 641 N N . GLY A 1 81 ? 11.531 -13.676 0.060 1.00 94.56 81 GLY A N 1
ATOM 642 C CA . GLY A 1 81 ? 11.067 -12.991 1.264 1.00 94.56 81 GLY A CA 1
ATOM 643 C C . GLY A 1 81 ? 12.010 -11.886 1.739 1.00 94.56 81 GLY A C 1
ATOM 644 O O . GLY A 1 81 ? 11.889 -11.431 2.879 1.00 94.56 81 GLY A O 1
ATOM 645 N N . LYS A 1 82 ? 12.953 -11.439 0.901 1.00 96.38 82 LYS A N 1
ATOM 646 C CA . LYS A 1 82 ? 13.825 -10.312 1.227 1.00 96.38 82 LYS A CA 1
ATOM 647 C C . LYS A 1 82 ? 13.090 -9.005 0.969 1.00 96.38 82 LYS A C 1
ATOM 649 O O . LYS A 1 82 ? 12.553 -8.791 -0.114 1.00 96.38 82 LYS A O 1
ATOM 654 N N . GLU A 1 83 ? 13.114 -8.119 1.957 1.00 96.50 83 GLU A N 1
ATOM 655 C CA . GLU A 1 83 ? 12.474 -6.809 1.875 1.00 96.50 83 GLU A CA 1
ATOM 656 C C . GLU A 1 83 ? 12.993 -5.999 0.678 1.00 96.50 83 GLU A C 1
ATOM 658 O O . GLU A 1 83 ? 14.201 -5.922 0.420 1.00 96.50 83 GLU A O 1
ATOM 663 N N . VAL A 1 84 ? 12.055 -5.395 -0.047 1.00 96.75 84 VAL A N 1
ATOM 664 C CA . VAL A 1 84 ? 12.322 -4.446 -1.124 1.00 96.75 84 VAL A CA 1
ATOM 665 C C . VAL A 1 84 ? 11.619 -3.137 -0.824 1.00 96.75 84 VAL A C 1
ATOM 667 O O . VAL A 1 84 ? 10.607 -3.089 -0.131 1.00 96.75 84 VAL A O 1
ATOM 670 N N . PHE A 1 85 ? 12.171 -2.053 -1.347 1.00 96.44 85 PHE A N 1
ATOM 671 C CA . PHE A 1 85 ? 11.713 -0.734 -0.964 1.00 96.44 85 PHE A CA 1
ATOM 672 C C . PHE A 1 85 ? 10.477 -0.307 -1.762 1.00 96.44 85 PHE A C 1
ATOM 674 O O . PHE A 1 85 ? 10.466 -0.361 -2.997 1.00 96.44 85 PHE A O 1
ATOM 681 N N . GLY A 1 86 ? 9.442 0.125 -1.042 1.00 96.50 86 GLY A N 1
ATOM 682 C CA . GLY A 1 86 ? 8.252 0.752 -1.601 1.00 96.50 86 GLY A CA 1
ATOM 683 C C . GLY A 1 86 ? 8.034 2.138 -0.999 1.00 96.50 86 GLY A C 1
ATOM 684 O O . GLY A 1 86 ? 8.233 2.326 0.200 1.00 96.50 86 GLY A O 1
ATOM 685 N N . SER A 1 87 ? 7.590 3.099 -1.809 1.00 97.00 87 SER A N 1
ATOM 686 C CA . SER A 1 87 ? 7.436 4.500 -1.402 1.00 97.00 87 SER A CA 1
ATOM 687 C C . SER A 1 87 ? 6.107 5.099 -1.867 1.00 97.00 87 SER A C 1
ATOM 689 O O . SER A 1 87 ? 5.577 4.757 -2.922 1.00 97.00 87 SER A O 1
ATOM 691 N N . SER A 1 88 ? 5.556 6.026 -1.084 1.00 95.44 88 SER A N 1
ATOM 692 C CA . SER A 1 88 ? 4.437 6.872 -1.515 1.00 95.44 88 SER A CA 1
ATOM 693 C C . SER A 1 88 ? 4.896 8.193 -2.146 1.00 95.44 88 SER A C 1
ATOM 695 O O . SER A 1 88 ? 4.062 8.928 -2.677 1.00 95.44 88 SER A O 1
ATOM 697 N N . ASP A 1 89 ? 6.192 8.529 -2.073 1.00 95.62 89 ASP A N 1
ATOM 698 C CA . ASP A 1 89 ? 6.757 9.710 -2.733 1.00 95.62 89 ASP A CA 1
ATOM 699 C C . ASP A 1 89 ? 7.068 9.382 -4.203 1.00 95.62 89 ASP A C 1
ATOM 701 O O . ASP A 1 89 ? 7.925 8.543 -4.473 1.00 95.62 89 ASP A O 1
ATOM 705 N N . PRO A 1 90 ? 6.408 10.030 -5.180 1.00 91.19 90 PRO A N 1
ATOM 706 C CA . PRO A 1 90 ? 6.6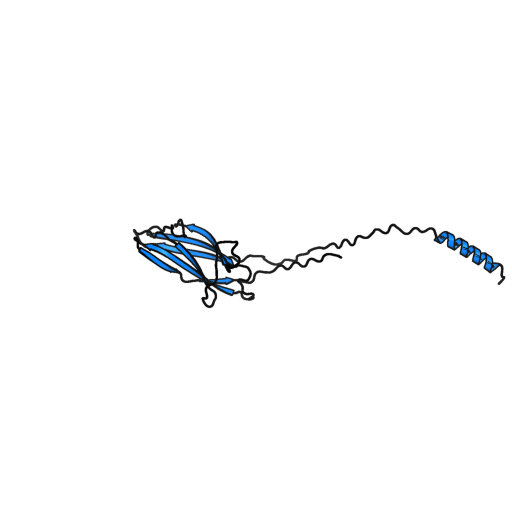49 9.765 -6.597 1.00 91.19 90 PRO A CA 1
ATOM 707 C C . PRO A 1 90 ? 8.034 10.207 -7.097 1.00 91.19 90 PRO A C 1
ATOM 709 O O . PRO A 1 90 ? 8.370 9.911 -8.241 1.00 91.19 90 PRO A O 1
ATOM 712 N N . ASN A 1 91 ? 8.810 10.945 -6.297 1.00 93.00 91 ASN A N 1
ATOM 713 C CA . ASN A 1 91 ? 10.154 11.408 -6.660 1.00 93.00 91 ASN A CA 1
ATOM 714 C C . ASN A 1 91 ? 11.269 10.536 -6.065 1.00 93.00 91 ASN A C 1
ATOM 716 O O . ASN A 1 91 ? 12.450 10.853 -6.221 1.00 93.00 91 ASN A O 1
ATOM 720 N N . ASP A 1 92 ? 10.898 9.467 -5.364 1.00 93.75 92 ASP A N 1
ATOM 721 C CA . ASP A 1 92 ? 11.829 8.541 -4.745 1.00 93.75 92 ASP A CA 1
ATOM 722 C C . ASP A 1 92 ? 12.457 7.624 -5.802 1.00 93.75 92 ASP A C 1
ATOM 724 O O . ASP A 1 92 ? 11.796 6.760 -6.376 1.00 93.75 92 ASP A O 1
ATOM 728 N N . ASN A 1 93 ? 13.738 7.842 -6.097 1.00 90.50 93 ASN A N 1
ATOM 729 C CA . ASN A 1 93 ? 14.432 7.119 -7.166 1.00 90.50 93 ASN A CA 1
ATOM 730 C C . ASN A 1 93 ? 14.887 5.714 -6.748 1.00 90.50 93 ASN A C 1
ATOM 732 O O . ASN A 1 93 ? 15.278 4.934 -7.614 1.00 90.50 93 ASN A O 1
ATOM 736 N N . ASP A 1 94 ? 14.842 5.397 -5.452 1.00 93.75 94 ASP A N 1
ATOM 737 C CA . ASP A 1 94 ? 15.295 4.109 -4.922 1.00 93.75 94 ASP A CA 1
ATOM 738 C C . ASP A 1 94 ? 14.135 3.103 -4.778 1.00 93.75 94 ASP A C 1
ATOM 740 O O . ASP A 1 94 ? 14.355 1.915 -4.525 1.00 93.75 94 ASP A O 1
ATOM 744 N N . ALA A 1 95 ? 12.888 3.560 -4.940 1.00 95.56 95 ALA A N 1
ATOM 745 C CA . ALA A 1 95 ? 11.692 2.742 -4.789 1.00 95.56 95 ALA A CA 1
ATOM 746 C C . ALA A 1 95 ? 11.517 1.742 -5.945 1.00 95.56 95 ALA A C 1
ATOM 748 O O . ALA A 1 95 ? 11.476 2.106 -7.119 1.00 95.56 95 ALA A O 1
ATOM 749 N N . ILE A 1 96 ? 11.330 0.464 -5.602 1.00 95.31 96 ILE A N 1
ATOM 750 C CA . ILE A 1 96 ? 10.941 -0.592 -6.552 1.00 95.31 96 ILE A CA 1
ATOM 751 C C . ILE A 1 96 ? 9.428 -0.546 -6.807 1.00 95.31 96 ILE A C 1
ATOM 753 O O . ILE A 1 96 ? 8.964 -0.871 -7.902 1.00 95.31 96 ILE A O 1
ATOM 757 N N . PHE A 1 97 ? 8.656 -0.119 -5.805 1.00 96.31 97 PHE A N 1
ATOM 758 C CA . PHE A 1 97 ? 7.216 0.085 -5.906 1.00 96.31 97 PHE A CA 1
ATOM 759 C C . PHE A 1 97 ? 6.826 1.477 -5.438 1.00 96.31 97 PHE A C 1
ATOM 761 O O . PHE A 1 97 ? 7.208 1.911 -4.357 1.00 96.31 97 PHE A O 1
ATOM 768 N N . PHE A 1 98 ? 5.977 2.136 -6.213 1.00 96.50 98 PHE A N 1
ATOM 769 C CA . PHE A 1 98 ? 5.206 3.271 -5.741 1.00 96.50 98 PHE A CA 1
ATOM 770 C C . PHE A 1 98 ? 3.830 2.795 -5.299 1.00 96.50 98 PHE A C 1
ATOM 772 O O . PHE A 1 98 ? 3.251 1.911 -5.929 1.00 96.50 98 PHE A O 1
ATOM 779 N N . TYR A 1 99 ? 3.269 3.386 -4.254 1.00 95.94 99 TYR A N 1
ATOM 780 C CA . TYR A 1 99 ? 1.889 3.111 -3.869 1.00 95.94 99 TYR A CA 1
ATOM 781 C C . TYR A 1 99 ? 1.133 4.389 -3.543 1.00 95.94 99 TYR A C 1
ATOM 783 O O . TYR A 1 99 ? 1.671 5.354 -3.000 1.00 95.94 99 TYR A O 1
ATOM 791 N N . ARG A 1 100 ? -0.152 4.390 -3.882 1.00 95.69 100 ARG A N 1
ATOM 792 C CA . ARG A 1 100 ? -1.061 5.501 -3.620 1.00 95.69 100 ARG A CA 1
ATOM 793 C C . ARG A 1 100 ? -2.322 4.983 -2.966 1.00 95.69 100 ARG A C 1
ATOM 795 O O . ARG A 1 100 ? -2.887 3.995 -3.418 1.00 95.69 100 ARG A O 1
ATOM 802 N N . LEU A 1 101 ? -2.775 5.681 -1.932 1.00 96.69 101 LEU A N 1
ATOM 803 C CA . LEU A 1 101 ? -4.092 5.462 -1.356 1.00 96.69 101 LEU A CA 1
ATOM 804 C C . LEU A 1 101 ? -5.173 5.973 -2.322 1.00 96.69 101 LEU A C 1
ATOM 806 O O . LEU A 1 101 ? -5.209 7.161 -2.634 1.00 96.69 101 LEU A O 1
ATOM 810 N N . GLU A 1 102 ? -6.045 5.079 -2.780 1.00 96.06 102 GLU A N 1
ATOM 811 C CA . GLU A 1 102 ? -7.125 5.393 -3.725 1.00 96.06 102 GLU A CA 1
ATOM 812 C C . GLU A 1 102 ? -8.435 5.715 -3.006 1.00 96.06 102 GLU A C 1
ATOM 814 O O . GLU A 1 102 ? -9.133 6.665 -3.359 1.00 96.06 102 GLU A O 1
ATOM 819 N N . SER A 1 103 ? -8.786 4.936 -1.980 1.00 96.88 103 SER A N 1
ATOM 820 C CA . SER A 1 103 ? -10.012 5.177 -1.220 1.00 96.88 103 SER A CA 1
ATOM 821 C C . SER A 1 103 ? -9.973 4.577 0.176 1.00 96.88 103 SER A C 1
ATOM 823 O O . SER A 1 103 ? -9.406 3.503 0.386 1.00 96.88 103 SER A O 1
ATOM 825 N N . LEU A 1 104 ? -10.677 5.244 1.088 1.00 97.75 104 LEU A N 1
ATOM 826 C CA . LEU A 1 104 ? -11.005 4.763 2.423 1.00 97.75 104 LEU A CA 1
ATOM 827 C C . LEU A 1 104 ? -12.520 4.682 2.577 1.00 97.75 104 LEU A C 1
ATOM 829 O O . LEU A 1 104 ? -13.256 5.557 2.112 1.00 97.75 104 LEU A O 1
ATOM 833 N N . LYS A 1 105 ? -12.991 3.637 3.250 1.00 97.69 105 LYS A N 1
ATOM 834 C CA . LYS A 1 105 ? -14.404 3.456 3.577 1.00 97.69 105 LYS A CA 1
ATOM 835 C C . LYS A 1 105 ? -14.536 2.909 4.988 1.00 97.69 105 LYS A C 1
ATOM 837 O O . LYS A 1 105 ? -13.892 1.921 5.321 1.00 97.69 105 LYS A O 1
ATOM 842 N N . ASN A 1 106 ? -15.405 3.532 5.786 1.00 95.25 106 ASN A N 1
ATOM 843 C CA . ASN A 1 106 ? -15.598 3.244 7.217 1.00 95.25 106 ASN A CA 1
ATOM 844 C C . ASN A 1 106 ? -14.311 3.352 8.059 1.00 95.25 106 ASN A C 1
ATOM 846 O O . ASN A 1 106 ? -14.181 2.684 9.081 1.00 95.25 106 ASN A O 1
ATOM 850 N N . ILE A 1 107 ? -13.381 4.187 7.600 1.00 96.69 107 ILE A N 1
ATOM 851 C CA . ILE A 1 107 ? -12.168 4.631 8.280 1.00 96.69 107 ILE A CA 1
ATOM 852 C C . ILE A 1 107 ? -11.782 5.977 7.657 1.00 96.69 107 ILE A C 1
ATOM 854 O O . ILE A 1 107 ? -12.061 6.214 6.479 1.00 96.69 107 ILE A O 1
ATOM 858 N N . ASP A 1 108 ? -11.212 6.871 8.446 1.00 92.31 108 ASP A N 1
ATOM 859 C CA . ASP A 1 108 ? -10.923 8.261 8.088 1.00 92.31 108 ASP A CA 1
ATOM 860 C C . ASP A 1 108 ? -9.434 8.540 7.842 1.00 92.31 108 ASP A C 1
ATOM 862 O O . ASP A 1 108 ? -9.103 9.401 7.028 1.00 92.31 108 ASP A O 1
ATOM 866 N N . ASP A 1 109 ? -8.546 7.784 8.485 1.00 96.06 109 ASP A N 1
ATOM 867 C CA . ASP A 1 109 ? -7.093 7.864 8.316 1.00 96.06 109 ASP A CA 1
ATOM 868 C C . ASP A 1 109 ? -6.442 6.479 8.464 1.00 96.06 109 ASP A C 1
ATOM 870 O O . ASP A 1 109 ? -7.031 5.549 9.006 1.00 96.06 109 ASP A O 1
ATOM 874 N N . ILE A 1 110 ? -5.217 6.333 7.966 1.00 96.00 110 ILE A N 1
ATOM 875 C CA . ILE A 1 110 ? -4.409 5.109 8.080 1.00 96.00 110 ILE A CA 1
ATOM 876 C C . ILE A 1 110 ? -2.977 5.395 8.547 1.00 96.00 110 ILE A C 1
ATOM 878 O O . ILE A 1 110 ? -2.104 4.539 8.421 1.00 96.00 110 ILE A O 1
ATOM 882 N N . SER A 1 111 ? -2.729 6.601 9.058 1.00 95.38 111 SER A N 1
ATOM 883 C CA . SER A 1 111 ? -1.405 7.110 9.428 1.00 95.38 111 SER A CA 1
ATOM 884 C C . SER A 1 111 ? -1.245 7.239 10.947 1.00 95.38 111 SER A C 1
ATOM 886 O O . SER A 1 111 ? -0.372 7.967 11.420 1.00 95.38 111 SER A O 1
ATOM 888 N N . GLY A 1 112 ? -2.101 6.564 11.722 1.00 94.88 112 GLY A N 1
ATOM 889 C CA . GLY A 1 112 ? -2.083 6.585 13.185 1.00 94.88 112 GLY A CA 1
ATOM 890 C C . GLY A 1 112 ? -3.172 7.428 13.842 1.00 94.88 112 GLY A C 1
ATOM 891 O O . GLY A 1 112 ? -3.174 7.520 15.064 1.00 94.88 112 GLY A O 1
ATOM 892 N N . ASN A 1 113 ? -4.111 8.003 13.084 1.00 95.38 113 ASN A N 1
ATOM 893 C CA . ASN A 1 113 ? -5.299 8.668 13.640 1.00 95.38 113 ASN A CA 1
ATOM 894 C C . ASN A 1 113 ? -6.611 7.989 13.221 1.00 95.38 113 ASN A C 1
ATOM 896 O O . ASN A 1 113 ? -7.686 8.480 13.554 1.00 95.38 113 ASN A O 1
ATOM 900 N N . GLY A 1 114 ? -6.527 6.876 12.488 1.00 94.94 114 GLY A N 1
ATOM 901 C CA . GLY A 1 114 ? -7.687 6.181 11.949 1.00 94.94 114 GLY A CA 1
ATOM 902 C C . GLY A 1 114 ? -8.566 5.548 13.014 1.00 94.94 114 GLY A C 1
ATOM 903 O O . GLY A 1 114 ? -8.065 5.023 14.012 1.00 94.94 114 GLY A O 1
ATOM 904 N N . THR A 1 115 ? -9.873 5.531 12.763 1.00 96.31 115 THR A N 1
ATOM 905 C CA . THR A 1 115 ? -10.846 4.850 13.625 1.00 96.31 115 THR A CA 1
ATOM 906 C C . THR A 1 115 ? -11.705 3.836 12.869 1.00 96.31 115 THR A C 1
ATOM 908 O O . THR A 1 115 ? -12.150 4.082 11.749 1.00 96.31 115 THR A O 1
ATOM 911 N N . VAL A 1 116 ? -11.968 2.678 13.489 1.00 96.44 116 VAL A N 1
ATOM 912 C CA . VAL A 1 116 ? -12.900 1.659 12.971 1.00 96.44 116 VAL A CA 1
ATOM 913 C C . VAL A 1 116 ? -13.942 1.333 14.034 1.00 96.44 116 VAL A C 1
ATOM 915 O O . VAL A 1 116 ? -13.645 0.733 15.071 1.00 96.44 116 VAL A O 1
ATOM 918 N N . ASN A 1 117 ? -15.184 1.724 13.758 1.00 96.12 117 ASN A N 1
ATOM 919 C CA . ASN A 1 117 ? -16.298 1.602 14.695 1.00 96.12 117 ASN A CA 1
ATOM 920 C C . ASN A 1 117 ? -16.620 0.140 15.063 1.00 96.12 117 ASN A C 1
ATOM 922 O O . ASN A 1 117 ? -16.322 -0.767 14.278 1.00 96.12 117 ASN A O 1
ATOM 926 N N . PRO A 1 118 ? -17.268 -0.092 16.219 1.00 95.75 118 PRO A N 1
ATOM 927 C CA . PRO A 1 118 ? -17.812 -1.395 16.591 1.00 95.75 118 PRO A CA 1
ATOM 928 C C . PRO A 1 118 ? -18.708 -1.994 15.499 1.00 95.75 118 PRO A C 1
ATOM 930 O O . PRO A 1 118 ? -19.385 -1.259 14.776 1.00 95.75 118 PRO A O 1
ATOM 933 N N . GLU A 1 119 ? -18.713 -3.322 15.394 1.00 94.31 119 GLU A N 1
ATOM 934 C CA . GLU A 1 119 ? -19.516 -4.114 14.444 1.00 94.31 119 GLU A CA 1
ATOM 935 C C . GLU A 1 119 ? -19.446 -3.619 12.989 1.00 94.31 119 GLU A C 1
ATOM 937 O O . GLU A 1 119 ? -20.419 -3.687 12.233 1.00 94.31 119 GLU A O 1
ATOM 942 N N . SER A 1 120 ? -18.289 -3.099 12.579 1.00 91.75 120 SER A N 1
ATOM 943 C CA . SER A 1 120 ? -18.108 -2.496 11.261 1.00 91.75 120 SER A CA 1
ATOM 944 C C . SER A 1 120 ? -16.902 -3.066 10.520 1.00 91.75 120 SER A C 1
ATOM 946 O O . SER A 1 120 ? -16.030 -3.729 11.081 1.00 91.75 120 SER A O 1
ATOM 948 N N . THR A 1 121 ? -16.871 -2.848 9.205 1.00 94.31 121 THR A N 1
ATOM 949 C CA . THR A 1 121 ? -15.746 -3.239 8.353 1.00 94.31 121 THR A CA 1
ATOM 950 C C . THR A 1 121 ? -15.219 -2.021 7.616 1.00 94.31 121 THR A C 1
ATOM 952 O O . THR A 1 121 ? -15.966 -1.403 6.851 1.00 94.31 121 THR A O 1
ATOM 955 N N . ALA A 1 122 ? -13.939 -1.723 7.823 1.00 94.81 122 ALA A N 1
ATOM 956 C CA . ALA A 1 122 ? -13.195 -0.747 7.045 1.00 94.81 122 ALA A CA 1
ATOM 957 C C . ALA A 1 122 ? -12.622 -1.386 5.778 1.00 94.81 122 ALA A C 1
ATOM 959 O O . ALA A 1 122 ? -12.170 -2.534 5.803 1.00 94.81 122 ALA A O 1
ATOM 960 N N . GLU A 1 123 ? -12.641 -0.640 4.676 1.00 95.44 123 GLU A N 1
ATOM 961 C CA . GLU A 1 123 ? -12.048 -1.038 3.397 1.00 95.44 123 GLU A CA 1
ATOM 962 C C . GLU A 1 123 ? -11.028 0.025 2.977 1.00 95.44 123 GLU A C 1
ATOM 964 O O . GLU A 1 123 ? -11.338 1.219 2.958 1.00 95.44 123 GLU A O 1
ATOM 969 N N . ILE A 1 124 ? -9.810 -0.420 2.667 1.00 97.50 124 ILE A N 1
ATOM 970 C CA . ILE A 1 124 ? -8.691 0.429 2.262 1.00 97.50 124 ILE A CA 1
ATOM 971 C C . ILE A 1 124 ? -8.175 -0.074 0.923 1.00 97.50 124 ILE A C 1
ATOM 973 O O . ILE A 1 124 ? -7.907 -1.269 0.772 1.00 97.50 124 ILE A O 1
ATOM 977 N N . HIS A 1 125 ? -8.095 0.822 -0.055 1.00 96.81 125 HIS A N 1
ATOM 978 C CA . HIS A 1 125 ? -7.668 0.494 -1.410 1.00 96.81 125 HIS A CA 1
ATOM 979 C C . HIS A 1 125 ? -6.410 1.277 -1.769 1.00 96.81 125 HIS A C 1
ATOM 981 O O . HIS A 1 125 ? -6.394 2.505 -1.648 1.00 96.81 125 HIS A O 1
ATOM 987 N N . TRP A 1 126 ? -5.401 0.578 -2.279 1.00 97.06 126 TRP A N 1
ATOM 988 C CA . TRP A 1 126 ? -4.202 1.179 -2.845 1.00 97.06 126 TRP A CA 1
ATOM 989 C C . TRP A 1 126 ? -4.031 0.799 -4.306 1.00 97.06 126 TRP A C 1
ATOM 991 O O . TRP A 1 126 ? -4.346 -0.316 -4.720 1.00 97.06 126 TRP A O 1
ATOM 1001 N N . LEU A 1 127 ? -3.454 1.723 -5.064 1.00 96.12 127 LEU A N 1
ATOM 1002 C CA . LEU A 1 127 ? -2.865 1.440 -6.359 1.00 96.12 127 LEU A CA 1
ATOM 1003 C C . LEU A 1 127 ? -1.358 1.268 -6.177 1.00 96.12 127 LEU A C 1
ATOM 1005 O O . LEU A 1 127 ? -0.677 2.205 -5.760 1.00 96.12 127 LEU A O 1
ATOM 1009 N N . ILE A 1 128 ? -0.846 0.083 -6.495 1.00 95.94 128 ILE A N 1
ATOM 1010 C CA . ILE A 1 128 ? 0.581 -0.246 -6.453 1.00 95.94 128 ILE A CA 1
ATOM 1011 C C . ILE A 1 128 ? 1.131 -0.203 -7.876 1.00 95.94 128 ILE A C 1
ATOM 1013 O O . ILE A 1 128 ? 0.603 -0.850 -8.779 1.00 95.94 128 ILE A O 1
ATOM 1017 N N . ILE A 1 129 ? 2.202 0.552 -8.081 1.00 94.38 129 ILE A N 1
ATOM 1018 C CA . ILE A 1 129 ? 2.802 0.833 -9.381 1.00 94.38 129 ILE A CA 1
ATOM 1019 C C . ILE A 1 129 ? 4.277 0.405 -9.328 1.00 94.38 129 ILE A C 1
ATOM 1021 O O . ILE A 1 129 ? 5.063 1.047 -8.633 1.00 94.38 129 ILE A O 1
ATOM 1025 N N . PRO A 1 130 ? 4.685 -0.662 -10.033 1.00 94.12 130 PRO A N 1
ATOM 1026 C CA . PRO A 1 130 ? 6.091 -1.036 -10.138 1.00 94.12 130 PRO A CA 1
ATOM 1027 C C . PRO A 1 130 ? 6.906 0.047 -10.856 1.00 94.12 130 PRO A C 1
ATOM 1029 O O . PRO A 1 130 ? 6.468 0.618 -11.859 1.00 94.12 130 PRO A O 1
ATOM 1032 N N . ALA A 1 131 ? 8.116 0.298 -10.365 1.00 92.31 131 ALA A N 1
ATOM 1033 C CA . ALA A 1 131 ? 9.093 1.144 -11.032 1.00 92.31 131 ALA A CA 1
ATOM 1034 C C . ALA A 1 131 ? 9.693 0.445 -12.273 1.00 92.31 131 ALA A C 1
ATOM 1036 O O . ALA A 1 131 ? 9.664 -0.789 -12.385 1.00 92.31 131 ALA A O 1
ATOM 1037 N N . PRO A 1 132 ? 10.279 1.203 -13.220 1.00 88.25 132 PRO A N 1
ATOM 1038 C CA . PRO A 1 132 ? 11.135 0.632 -14.255 1.00 88.25 132 PRO A CA 1
ATOM 1039 C C . PRO A 1 132 ? 12.209 -0.288 -13.673 1.00 88.25 132 PRO A C 1
ATOM 1041 O O . PRO A 1 132 ? 12.839 0.036 -12.673 1.00 88.25 132 PRO A O 1
ATOM 1044 N N . GLY A 1 133 ? 12.390 -1.459 -14.286 1.00 87.75 133 GLY A N 1
ATOM 1045 C CA . GLY A 1 133 ? 13.337 -2.474 -13.813 1.00 87.75 133 GLY A CA 1
ATOM 1046 C C . GLY A 1 133 ? 12.804 -3.418 -12.727 1.00 87.75 133 GLY A C 1
ATOM 1047 O O . GLY A 1 133 ? 13.453 -4.423 -12.449 1.00 87.75 133 GLY A O 1
ATOM 1048 N N . ALA A 1 134 ? 11.602 -3.201 -12.173 1.00 92.06 134 ALA A N 1
ATOM 1049 C CA . ALA A 1 134 ? 11.012 -4.117 -11.186 1.00 92.06 134 ALA A CA 1
ATOM 1050 C C . ALA A 1 134 ? 10.791 -5.543 -11.736 1.00 92.06 134 ALA A C 1
ATOM 1052 O O . ALA A 1 134 ? 10.770 -6.504 -10.981 1.00 92.06 134 ALA A O 1
ATOM 1053 N N . ALA A 1 135 ? 10.698 -5.724 -13.056 1.00 90.50 135 ALA A N 1
ATOM 1054 C CA . ALA A 1 135 ? 10.648 -7.053 -13.672 1.00 90.50 135 ALA A CA 1
ATOM 1055 C C . ALA A 1 135 ? 12.006 -7.792 -13.697 1.00 90.50 135 ALA A C 1
ATOM 1057 O O . ALA A 1 135 ? 12.060 -8.924 -14.175 1.00 90.50 135 ALA A O 1
ATOM 1058 N N . LYS A 1 136 ? 13.097 -7.170 -13.216 1.00 87.31 136 LYS A N 1
ATOM 1059 C CA . LYS A 1 136 ? 14.466 -7.726 -13.178 1.00 87.31 136 LYS A CA 1
ATOM 1060 C C . LYS A 1 136 ? 14.946 -8.281 -14.533 1.00 87.31 136 LYS A C 1
ATOM 1062 O O . LYS A 1 136 ? 15.633 -9.299 -14.570 1.00 87.31 136 LYS A O 1
ATOM 1067 N N . ASP A 1 137 ? 14.516 -7.668 -15.638 1.00 82.56 137 ASP A N 1
ATOM 1068 C CA . ASP A 1 137 ? 14.756 -8.114 -17.023 1.00 82.56 137 ASP A CA 1
ATOM 1069 C C . ASP A 1 137 ? 14.325 -9.563 -17.323 1.00 82.56 137 ASP A C 1
ATOM 1071 O O . ASP A 1 137 ? 14.740 -10.162 -18.317 1.00 82.56 137 ASP A O 1
ATOM 1075 N N . MET A 1 138 ? 13.464 -10.144 -16.481 1.00 85.50 138 MET A N 1
ATOM 1076 C CA . MET A 1 138 ? 12.972 -11.506 -16.645 1.00 85.50 138 MET A CA 1
ATOM 1077 C C . MET A 1 138 ? 11.800 -11.527 -17.635 1.00 85.50 138 MET A C 1
ATOM 1079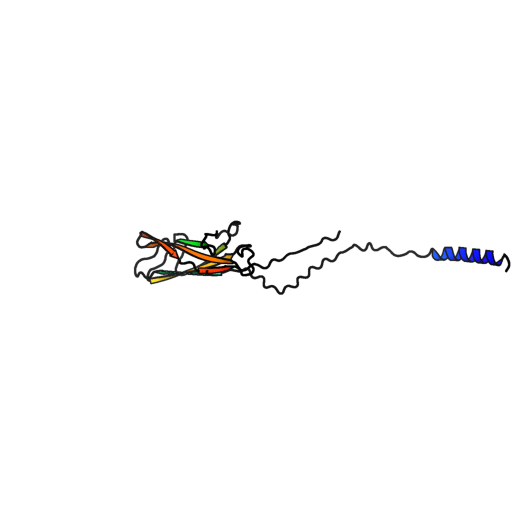 O O . MET A 1 138 ? 10.751 -10.957 -17.327 1.00 85.50 138 MET A O 1
ATOM 1083 N N . PRO A 1 139 ? 11.896 -12.227 -18.785 1.00 82.62 139 PRO A N 1
ATOM 1084 C CA . PRO A 1 139 ? 10.812 -12.281 -19.773 1.00 82.62 139 PRO A CA 1
ATOM 1085 C C . PRO A 1 139 ? 9.490 -12.817 -19.208 1.00 82.62 139 PRO A C 1
ATOM 1087 O O . PRO A 1 139 ? 8.411 -12.412 -19.633 1.00 82.62 139 PRO A O 1
ATOM 1090 N N . GLN A 1 140 ? 9.574 -13.725 -18.234 1.00 83.94 140 GLN A N 1
ATOM 1091 C CA . GLN A 1 140 ? 8.434 -14.314 -17.532 1.00 83.94 140 GLN A CA 1
ATOM 1092 C C . GLN A 1 140 ? 7.839 -13.410 -16.435 1.00 83.94 140 GLN A C 1
ATOM 1094 O O . GLN A 1 140 ? 6.765 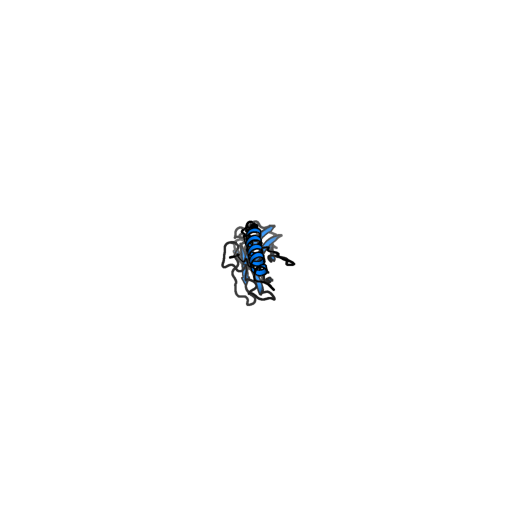-13.712 -15.917 1.00 83.94 140 GLN A O 1
ATOM 1099 N N . GLY A 1 141 ? 8.506 -12.301 -16.106 1.00 88.62 141 GLY A N 1
ATOM 1100 C CA . GLY A 1 141 ? 8.184 -11.425 -14.985 1.00 88.62 141 GLY A CA 1
ATOM 1101 C C . GLY A 1 141 ? 8.815 -11.856 -13.660 1.00 88.62 141 GLY A C 1
ATOM 1102 O O . GLY A 1 141 ? 9.250 -12.996 -13.499 1.00 88.62 141 GLY A O 1
ATOM 1103 N N . ALA A 1 142 ? 8.858 -10.924 -12.711 1.00 93.44 142 ALA A N 1
ATOM 1104 C CA . ALA A 1 142 ? 9.377 -11.129 -11.363 1.00 93.44 142 ALA A CA 1
ATOM 1105 C C . ALA A 1 142 ? 8.224 -11.223 -10.352 1.00 93.44 142 ALA A C 1
ATOM 1107 O O . ALA A 1 142 ? 7.267 -10.443 -10.416 1.00 93.44 142 ALA A O 1
ATOM 1108 N N . MET A 1 143 ? 8.315 -12.184 -9.429 1.00 95.00 143 MET A N 1
ATOM 1109 C CA . MET A 1 143 ? 7.357 -12.344 -8.336 1.00 95.00 143 MET A CA 1
ATOM 1110 C C . MET A 1 143 ? 7.756 -11.469 -7.146 1.00 95.00 143 MET A C 1
ATOM 1112 O O . MET A 1 143 ? 8.928 -11.416 -6.771 1.00 95.00 143 MET A O 1
ATOM 1116 N N . TYR A 1 144 ? 6.762 -10.827 -6.540 1.00 96.69 144 TYR A N 1
ATOM 1117 C CA . TYR A 1 144 ? 6.904 -10.080 -5.295 1.00 96.69 144 TYR A CA 1
ATOM 1118 C C . TYR A 1 144 ? 5.771 -10.417 -4.339 1.00 96.69 144 TYR A C 1
ATOM 1120 O O . TYR A 1 144 ? 4.662 -10.727 -4.768 1.00 96.69 144 TYR A O 1
ATOM 1128 N N . LEU A 1 145 ? 6.064 -10.319 -3.052 1.00 97.06 145 LEU A N 1
ATOM 1129 C CA . LEU A 1 145 ? 5.126 -10.439 -1.952 1.00 97.06 145 LEU A CA 1
ATOM 1130 C C . LEU A 1 145 ? 4.744 -9.037 -1.475 1.00 97.06 145 LEU A C 1
ATOM 1132 O O . LEU A 1 145 ? 5.613 -8.196 -1.243 1.00 97.06 145 LEU A O 1
ATOM 1136 N N . VAL A 1 146 ? 3.446 -8.799 -1.318 1.00 96.94 146 VAL A N 1
ATOM 1137 C CA . VAL A 1 146 ? 2.882 -7.555 -0.794 1.00 96.94 146 VAL A CA 1
ATOM 1138 C C . VAL A 1 146 ? 2.099 -7.889 0.464 1.00 96.94 146 VAL A C 1
ATOM 1140 O O . VAL A 1 146 ? 1.089 -8.591 0.413 1.00 96.94 146 VAL A O 1
ATOM 1143 N N . GLY A 1 147 ? 2.583 -7.397 1.596 1.00 96.06 147 GLY A N 1
ATOM 1144 C CA . GLY A 1 147 ? 1.952 -7.520 2.900 1.00 96.06 147 GLY A CA 1
ATOM 1145 C C . GLY A 1 147 ? 1.659 -6.157 3.508 1.00 96.06 147 GLY A C 1
ATOM 1146 O O . GLY A 1 147 ? 1.786 -5.111 2.867 1.00 96.06 147 GLY A O 1
ATOM 1147 N N . ALA A 1 148 ? 1.253 -6.180 4.770 1.00 96.19 148 ALA A N 1
ATOM 1148 C CA . ALA A 1 148 ? 1.108 -4.969 5.549 1.00 96.19 148 ALA A CA 1
ATOM 1149 C C . ALA A 1 148 ? 1.283 -5.248 7.037 1.00 96.19 148 ALA A C 1
ATOM 1151 O O . ALA A 1 148 ? 0.922 -6.311 7.549 1.00 96.19 148 ALA A O 1
ATOM 1152 N N . THR A 1 149 ? 1.733 -4.233 7.749 1.00 96.38 149 THR A N 1
ATOM 1153 C CA . THR A 1 149 ? 1.785 -4.201 9.197 1.00 96.38 149 THR A CA 1
ATOM 1154 C C . THR A 1 149 ? 0.753 -3.198 9.691 1.00 96.38 149 THR A C 1
ATOM 1156 O O . THR A 1 149 ? 0.803 -2.020 9.344 1.00 96.38 149 THR A O 1
ATOM 1159 N N . VAL A 1 150 ? -0.187 -3.665 10.513 1.00 96.31 150 VAL A N 1
ATOM 1160 C CA . VAL A 1 150 ? -1.254 -2.837 11.086 1.00 96.31 150 VAL A CA 1
ATOM 1161 C C . VAL A 1 150 ? -1.013 -2.667 12.578 1.00 96.31 150 VAL A C 1
ATOM 1163 O O . VAL A 1 150 ? -0.886 -3.654 13.306 1.00 96.31 150 VAL A O 1
ATOM 1166 N N . THR A 1 151 ? -0.988 -1.425 13.047 1.00 97.38 151 THR A N 1
ATOM 1167 C CA . THR A 1 151 ? -0.977 -1.090 14.475 1.00 97.38 151 THR A CA 1
ATOM 1168 C C . THR A 1 151 ? -2.239 -0.325 14.837 1.00 97.38 151 THR A C 1
ATOM 1170 O O . THR A 1 151 ? -2.691 0.511 14.059 1.00 97.38 151 THR A O 1
ATOM 1173 N N . TYR A 1 152 ? -2.823 -0.616 15.993 1.00 96.62 152 TYR A N 1
ATOM 1174 C CA . TYR A 1 152 ? -4.043 0.034 16.470 1.00 96.62 152 TYR A CA 1
ATOM 1175 C C . TYR A 1 152 ? -4.142 -0.052 17.992 1.00 96.62 152 TYR A C 1
ATOM 1177 O O . TYR A 1 152 ? -3.540 -0.925 18.616 1.00 96.62 152 TYR A O 1
ATOM 1185 N N . LEU A 1 153 ? -4.935 0.831 18.587 1.00 94.56 153 LEU A N 1
ATOM 1186 C CA . LEU A 1 153 ? -5.331 0.772 19.984 1.00 94.56 153 LEU A CA 1
ATOM 1187 C C . LEU A 1 153 ? -6.664 0.039 20.127 1.00 94.56 153 LEU A C 1
ATOM 1189 O O . LEU A 1 153 ? -7.627 0.313 19.408 1.00 94.56 153 LEU A O 1
ATOM 1193 N N . LEU A 1 154 ? -6.731 -0.862 21.102 1.00 92.50 154 LEU A N 1
ATOM 1194 C CA . LEU A 1 154 ? -7.947 -1.547 21.513 1.00 92.50 154 LEU A CA 1
ATOM 1195 C C . LEU A 1 154 ? -8.143 -1.347 23.014 1.00 92.50 154 LEU A C 1
ATOM 1197 O O . LEU A 1 154 ? -7.373 -1.850 23.825 1.00 92.50 154 LEU A O 1
ATOM 1201 N N . GLY A 1 155 ? -9.162 -0.575 23.401 1.00 90.31 155 GLY A N 1
ATOM 1202 C CA . GLY A 1 155 ? -9.415 -0.284 24.819 1.00 90.31 155 GLY A CA 1
ATOM 1203 C C . GLY A 1 155 ? -8.246 0.417 25.531 1.00 90.31 155 GLY A C 1
ATOM 1204 O O . GLY A 1 155 ? -8.092 0.263 26.740 1.00 90.31 155 GLY A O 1
ATOM 1205 N N . GLY A 1 156 ? -7.423 1.166 24.788 1.00 91.62 156 GLY A N 1
ATOM 1206 C CA . GLY A 1 156 ? -6.240 1.869 25.294 1.00 91.62 156 GLY A CA 1
ATOM 1207 C C . GLY A 1 156 ? -4.934 1.065 25.271 1.00 91.62 156 GLY A C 1
ATOM 1208 O O . GLY A 1 156 ? -3.895 1.627 25.612 1.00 91.62 156 GLY A O 1
ATOM 1209 N N . GLU A 1 157 ? -4.954 -0.206 24.860 1.00 94.06 157 GLU A N 1
ATOM 1210 C CA . GLU A 1 157 ? -3.752 -1.031 24.677 1.00 94.06 157 GLU A CA 1
ATOM 1211 C C . GLU A 1 157 ? -3.350 -1.094 23.199 1.00 94.06 157 GLU A C 1
ATOM 1213 O O . GLU A 1 157 ? -4.204 -1.227 22.325 1.00 94.06 157 GLU A O 1
ATOM 1218 N N . GLU A 1 158 ? -2.052 -0.989 22.908 1.00 95.56 158 GLU A N 1
ATOM 1219 C CA . GLU A 1 158 ? -1.532 -1.075 21.542 1.00 95.56 158 GLU A CA 1
ATOM 1220 C C . GLU A 1 158 ? -1.380 -2.526 21.088 1.00 95.56 158 GLU A C 1
ATOM 1222 O O . GLU A 1 158 ? -0.742 -3.351 21.740 1.00 95.56 158 GLU A O 1
ATOM 1227 N N . HIS A 1 159 ? -1.927 -2.812 19.912 1.00 93.62 159 HIS A N 1
ATOM 1228 C CA . HIS A 1 159 ? -1.816 -4.087 19.231 1.00 93.62 159 HIS A CA 1
ATOM 1229 C C . HIS A 1 159 ? -1.142 -3.908 17.876 1.00 93.62 159 HIS A C 1
ATOM 1231 O O . HIS A 1 159 ? -1.396 -2.953 17.143 1.00 93.62 159 HIS A O 1
ATOM 1237 N N . LYS A 1 160 ? -0.318 -4.894 17.516 1.00 96.00 160 LYS A N 1
ATOM 1238 C CA . LYS A 1 160 ? 0.337 -5.000 16.213 1.00 96.00 160 LYS A CA 1
ATOM 1239 C C . LYS A 1 160 ? -0.051 -6.315 15.555 1.00 96.00 160 LYS A C 1
ATOM 1241 O O . LYS A 1 160 ? 0.064 -7.375 16.165 1.00 96.00 160 LYS A O 1
ATOM 1246 N N . THR A 1 161 ? -0.505 -6.251 14.310 1.00 91.19 161 THR A N 1
ATOM 1247 C CA . THR A 1 161 ? -0.890 -7.410 13.499 1.00 91.19 161 THR A CA 1
ATOM 1248 C C . THR A 1 161 ? -0.148 -7.369 12.171 1.00 91.19 161 THR A C 1
ATOM 1250 O O . THR A 1 161 ? -0.164 -6.354 11.481 1.00 91.19 161 THR A O 1
ATOM 1253 N N . ILE A 1 162 ? 0.492 -8.481 11.811 1.00 91.81 162 ILE A N 1
ATOM 1254 C CA . ILE A 1 162 ? 1.122 -8.660 10.500 1.00 91.81 162 ILE A CA 1
ATOM 1255 C C . ILE A 1 162 ? 0.096 -9.332 9.590 1.00 91.81 162 ILE A C 1
ATOM 1257 O O . ILE A 1 162 ? -0.407 -10.413 9.904 1.00 91.81 162 ILE A O 1
ATOM 1261 N N . VAL A 1 163 ? -0.232 -8.676 8.484 1.00 91.50 163 VAL A N 1
ATOM 1262 C CA . VAL A 1 163 ? -1.130 -9.196 7.457 1.00 91.50 163 VAL A CA 1
ATOM 1263 C C . VAL A 1 163 ? -0.349 -10.178 6.596 1.00 91.50 163 VAL A C 1
ATOM 1265 O O . VAL A 1 163 ? 0.760 -9.881 6.151 1.00 91.50 163 VAL A O 1
ATOM 1268 N N . ALA A 1 164 ? -0.924 -11.360 6.373 1.00 84.94 164 ALA A N 1
ATOM 1269 C CA . ALA A 1 164 ? -0.321 -12.352 5.496 1.00 84.94 164 ALA A CA 1
ATOM 1270 C C . ALA A 1 164 ? -0.167 -11.763 4.081 1.00 84.94 164 ALA A C 1
ATOM 1272 O O . ALA A 1 164 ? -1.145 -11.223 3.558 1.00 84.94 164 ALA A O 1
ATOM 1273 N N . PRO A 1 165 ? 1.029 -11.844 3.476 1.00 90.50 165 PRO A N 1
ATOM 1274 C CA . PRO A 1 165 ? 1.253 -11.267 2.164 1.00 90.50 165 PRO A CA 1
ATOM 1275 C C . PRO A 1 165 ? 0.543 -12.065 1.067 1.00 90.50 165 PRO A C 1
ATOM 1277 O O . PRO A 1 165 ? 0.391 -13.285 1.174 1.00 90.50 165 PRO A O 1
ATOM 1280 N N . ASP A 1 166 ? 0.174 -11.371 -0.006 1.00 92.50 166 ASP A N 1
ATOM 1281 C CA . ASP A 1 166 ? -0.229 -11.968 -1.283 1.00 92.50 166 ASP A CA 1
ATOM 1282 C C . ASP A 1 166 ? 0.844 -11.695 -2.345 1.00 92.50 166 ASP A C 1
ATOM 1284 O O . ASP A 1 166 ? 1.699 -10.825 -2.162 1.00 92.50 166 ASP A O 1
ATOM 1288 N N . TYR A 1 167 ? 0.838 -12.442 -3.447 1.00 92.69 167 TYR A N 1
ATOM 1289 C CA . TYR A 1 167 ? 1.854 -12.313 -4.488 1.00 92.69 167 TYR A CA 1
ATOM 1290 C C . TYR A 1 167 ? 1.349 -11.557 -5.719 1.00 92.69 167 TYR A C 1
ATOM 1292 O O . TYR A 1 167 ? 0.209 -11.697 -6.161 1.00 92.69 167 TYR A O 1
ATOM 1300 N N . ILE A 1 168 ? 2.252 -10.793 -6.330 1.00 93.56 168 ILE A N 1
ATOM 1301 C CA . ILE A 1 168 ? 2.052 -10.134 -7.621 1.00 93.56 168 ILE A CA 1
ATOM 1302 C C . ILE A 1 168 ? 3.153 -10.543 -8.600 1.00 93.56 168 ILE A C 1
ATOM 1304 O O . ILE A 1 168 ? 4.290 -10.802 -8.209 1.00 93.56 168 ILE A O 1
ATOM 1308 N N . TYR A 1 169 ? 2.813 -10.572 -9.890 1.00 92.50 169 TYR A N 1
ATOM 1309 C CA . TYR A 1 169 ? 3.763 -10.816 -10.977 1.00 92.50 169 TYR A CA 1
ATOM 1310 C C . TYR A 1 169 ? 3.951 -9.554 -11.814 1.00 92.50 169 TYR A C 1
ATOM 1312 O O . TYR A 1 169 ? 3.042 -9.135 -12.542 1.00 92.50 169 TYR A O 1
ATOM 1320 N N . VAL A 1 170 ? 5.144 -8.969 -11.724 1.00 92.19 170 VAL A N 1
ATOM 1321 C CA . VAL A 1 170 ? 5.543 -7.771 -12.468 1.00 92.19 170 VAL A CA 1
ATOM 1322 C C . VAL A 1 170 ? 6.160 -8.189 -13.794 1.00 92.19 170 VAL A C 1
ATOM 1324 O O . VAL A 1 170 ? 7.183 -8.872 -13.813 1.00 92.19 170 VAL A O 1
ATOM 1327 N N . ARG A 1 171 ? 5.551 -7.790 -14.912 1.00 87.94 171 ARG A N 1
ATOM 1328 C CA . ARG A 1 171 ? 6.056 -8.114 -16.254 1.00 87.94 171 ARG A CA 1
ATOM 1329 C C . ARG A 1 171 ? 6.946 -6.991 -16.796 1.00 87.94 171 ARG A C 1
ATOM 1331 O O . ARG A 1 171 ? 6.731 -5.834 -16.431 1.00 87.94 171 ARG A O 1
ATOM 1338 N N . PRO A 1 172 ? 7.922 -7.300 -17.671 1.00 84.38 172 PRO A N 1
ATOM 1339 C CA . PRO A 1 172 ? 8.731 -6.274 -18.321 1.00 84.38 172 PRO A CA 1
ATOM 1340 C C . PRO A 1 172 ? 7.870 -5.251 -19.060 1.00 84.38 172 PRO A C 1
ATOM 1342 O O . PRO A 1 172 ? 6.927 -5.613 -19.768 1.00 84.38 172 PRO A O 1
ATOM 1345 N N . MET A 1 173 ? 8.212 -3.972 -18.903 1.00 73.94 173 MET A N 1
ATOM 1346 C CA . MET A 1 173 ? 7.596 -2.903 -19.682 1.00 73.94 173 MET A CA 1
ATOM 1347 C C . MET A 1 173 ? 8.164 -2.906 -21.107 1.00 73.94 173 MET A C 1
ATOM 1349 O O . MET A 1 173 ? 9.365 -3.114 -21.275 1.00 73.94 173 MET A O 1
ATOM 1353 N N . PRO A 1 174 ? 7.340 -2.663 -22.140 1.00 65.75 174 PRO A N 1
ATOM 1354 C CA . PRO A 1 174 ? 7.850 -2.486 -23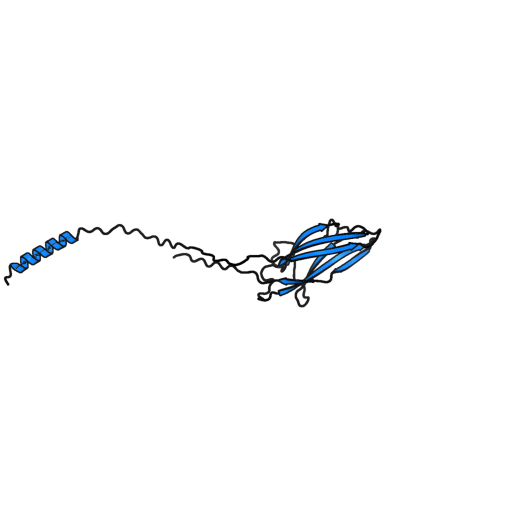.493 1.00 65.75 174 PRO A CA 1
ATOM 1355 C C . PRO A 1 174 ? 8.685 -1.199 -23.578 1.00 65.75 174 PRO A C 1
ATOM 1357 O O . PRO A 1 174 ? 8.218 -0.122 -23.205 1.00 65.75 174 PRO A O 1
ATOM 1360 N N . GLU A 1 175 ? 9.912 -1.306 -24.088 1.00 63.03 175 GLU A N 1
ATOM 1361 C CA . GLU A 1 175 ? 10.806 -0.164 -24.308 1.00 63.03 175 GLU A CA 1
ATOM 1362 C C . GLU A 1 175 ? 10.638 0.399 -25.727 1.00 63.03 175 GLU A C 1
ATOM 1364 O O . GLU A 1 175 ? 10.597 -0.344 -26.709 1.00 63.03 175 GLU A O 1
ATOM 1369 N N . LEU A 1 176 ? 10.546 1.730 -25.842 1.00 59.16 176 LEU A N 1
ATOM 1370 C CA . LEU A 1 176 ? 10.566 2.432 -27.126 1.00 59.16 176 LEU A CA 1
ATOM 1371 C C . LEU A 1 176 ? 11.946 3.059 -27.332 1.00 59.16 176 LEU A C 1
ATOM 1373 O O . LEU A 1 176 ? 12.266 4.078 -26.722 1.00 59.16 176 LEU A O 1
ATOM 1377 N N . PHE A 1 177 ? 12.738 2.476 -28.227 1.00 61.75 177 PHE A N 1
ATOM 1378 C CA . PHE A 1 177 ? 13.983 3.078 -28.695 1.00 61.75 177 PHE A CA 1
ATOM 1379 C C . PHE A 1 177 ? 13.695 3.994 -29.886 1.00 61.75 177 PHE A C 1
ATOM 1381 O O . PHE A 1 177 ? 13.084 3.569 -30.868 1.00 61.75 177 PHE A O 1
ATOM 1388 N N . LEU A 1 178 ? 14.118 5.258 -29.792 1.00 56.66 178 LEU A N 1
ATOM 1389 C CA . LEU A 1 178 ? 14.017 6.221 -30.883 1.00 56.66 178 LEU A CA 1
ATOM 1390 C C . LEU A 1 178 ? 15.410 6.570 -31.404 1.00 56.66 178 LEU A C 1
ATOM 1392 O O . LEU A 1 178 ? 16.082 7.447 -30.862 1.00 56.66 178 LEU A O 1
ATOM 1396 N N . ASP A 1 179 ? 15.808 5.926 -32.495 1.00 61.47 179 ASP A N 1
ATOM 1397 C CA . ASP A 1 179 ? 17.006 6.308 -33.233 1.00 61.47 179 ASP A CA 1
ATOM 1398 C C . ASP A 1 179 ? 16.669 7.462 -34.185 1.00 61.47 179 ASP A C 1
ATOM 1400 O O . ASP A 1 179 ? 15.908 7.305 -35.144 1.00 61.47 179 ASP A O 1
ATOM 1404 N N . TYR A 1 180 ? 17.226 8.645 -33.919 1.00 52.06 180 TYR A N 1
ATOM 1405 C CA . TYR A 1 180 ? 17.108 9.799 -34.808 1.00 52.06 180 TYR A CA 1
ATOM 1406 C C . TYR A 1 180 ? 18.467 10.133 -35.418 1.00 52.06 180 TYR A C 1
ATOM 1408 O O . TYR A 1 180 ? 19.429 10.435 -34.711 1.00 52.06 180 TYR A O 1
ATOM 1416 N N . PHE A 1 181 ? 18.534 10.119 -36.746 1.00 63.84 181 PHE A N 1
ATOM 1417 C CA . PHE A 1 181 ? 19.731 10.482 -37.494 1.00 63.84 181 PHE A CA 1
ATOM 1418 C C . PHE A 1 181 ? 19.604 11.916 -38.007 1.00 63.84 181 PHE A C 1
ATOM 1420 O O . PHE A 1 181 ? 18.632 12.265 -38.680 1.00 63.84 181 PHE A O 1
ATOM 1427 N N . LEU A 1 182 ? 20.602 12.746 -37.702 1.00 52.44 182 LEU A N 1
ATOM 1428 C CA . LEU A 1 182 ? 20.744 14.068 -38.305 1.00 52.44 182 LEU A CA 1
ATOM 1429 C C . LEU A 1 182 ? 21.443 13.923 -39.666 1.00 52.44 182 LEU A C 1
ATOM 1431 O O . LEU A 1 182 ? 22.505 13.298 -39.719 1.00 52.44 182 LEU A O 1
ATOM 1435 N N . PRO A 1 183 ? 20.890 14.479 -40.757 1.00 65.94 183 PRO A N 1
ATOM 1436 C CA . PRO A 1 183 ? 21.623 14.580 -42.014 1.00 65.94 183 PRO A CA 1
ATOM 1437 C C . PRO A 1 183 ? 22.809 15.541 -41.838 1.00 65.94 183 PRO A C 1
ATOM 1439 O O . PRO A 1 183 ? 22.633 16.647 -41.322 1.00 65.94 183 PRO A O 1
ATOM 1442 N N . GLY A 1 184 ? 24.003 15.087 -42.224 1.00 57.41 184 GLY A N 1
ATOM 1443 C CA . GLY A 1 184 ? 25.213 15.908 -42.328 1.00 57.41 184 GLY A CA 1
ATOM 1444 C C . GLY A 1 184 ? 25.359 16.554 -43.696 1.00 57.41 184 GLY A C 1
ATOM 1445 O O . GLY A 1 184 ? 24.768 16.016 -44.660 1.00 57.41 184 GLY A O 1
#

Radius of gyration: 39.04 Å; chains: 1; bounding box: 64×45×130 Å

pLDDT: mean 81.16, std 18.54, range [43.91, 97.75]

Secondary structure (DSSP, 8-state):
--TTHHHHHHHHHHHHHHHTT------------------------------EEEEEEEEE--SS--EEEEEEEEEEEETTS-B--EES-TT-TT-SEEEEEEEEES-S-SEEEEEE-TTEEEEEEEEEEEPTTTTTT-TT-EEEEEEEEEEEEETTEEEEEEEEEEEEEEPPPPP-----PPP-

Sequence (184 aa):
MGRRDIFDILLITFVLAIIVSFCSPARAEDESLCARVKMEIQQELTFERQAFDARMRINNGLSNITLENVSIQLDFADEDGKEVFGSSDPNDNDAIFFYRLESLKNIDDISGNGTVNPESTAEIHWLIIPAPGAAKDMPQGAMYLVGATVTYLLGGEEHKTIVAPDYIYVRPMPELFLDYFLPG

Foldseek 3Di:
DDPVVVVVVVVVVVVVVVVVVPDDDDDPPPPPPPPPDDDDDPDPDDQDQDKDKDKDKDFQAAAAKKWFQKAKDKWKFFPVRHTAAEECDPPDPRHQKHKDWDDKDQWDDHHGGIMHDHRGMIMTIMIIGGDACNQVPDQQFTKMWMWMWIWTDIPNDIDIDTGGTDMDGGHHGDDDDDDDDDDD